Protein AF-A0A2V6N608-F1 (afdb_monomer_lite)

Radius of gyration: 22.99 Å; chains: 1; bounding box: 58×73×54 Å

Secondary structure (DSSP, 8-state):
---PPP---------------PPEEEE-BSS-EEEETTEE----HHHHHHHHHHHT-SS-EEHHHHHHHH-TTS-HHHHHHHHHHHHHHHHHHSTTSEEEETTEEEE-TTEEEHHHHHHHHHHHHHH--S--TTHHHHHHHHHHT-S-BSTT---HHHHHHHHHHHHHHHHHHHHHHHHHHHTT-HHHHHHHHHHHHT-

Foldseek 3Di:
DDDDDDDDPDPPDDDDDPPQCPFWEFEQFQATFTDGSNHTFDADPLLSLLLLVLVPDPDWDFLQVSLCQSCVVDDSVVSSVSSVVSVVRNCVRPNQQWDDDPRTIHGHPSYHYLLVVLLVLLVVLLVDLAQDPCLLVSLVSLLVSDGFGNVVDDRPVSVVVRVVSLVSSLSSLQSSLVSCVVVVNNVSSVSSNVSSVVD

Structure (mmCIF, N/CA/C/O backbone):
data_AF-A0A2V6N608-F1
#
_entry.id   AF-A0A2V6N608-F1
#
loop_
_atom_site.group_PDB
_atom_site.id
_atom_site.type_symbol
_atom_site.label_atom_id
_atom_site.label_alt_id
_atom_site.label_comp_id
_atom_site.label_asym_id
_atom_site.label_entity_id
_atom_site.label_seq_id
_atom_site.pdbx_PDB_ins_code
_atom_site.Cartn_x
_atom_site.Cartn_y
_atom_site.Cartn_z
_atom_site.occupancy
_atom_site.B_iso_or_equiv
_atom_site.auth_seq_id
_atom_site.auth_comp_id
_atom_site.auth_asym_id
_atom_site.auth_atom_id
_atom_site.pdbx_PDB_model_num
ATOM 1 N N . MET A 1 1 ? -35.773 59.805 -24.455 1.00 42.12 1 MET A N 1
ATOM 2 C CA . MET A 1 1 ? -35.179 59.087 -25.605 1.00 42.12 1 MET A CA 1
ATOM 3 C C . MET A 1 1 ? -34.016 58.262 -25.083 1.00 42.12 1 MET A C 1
ATOM 5 O O . MET A 1 1 ? -33.228 58.783 -24.309 1.00 42.12 1 MET A O 1
ATOM 9 N N . ALA A 1 2 ? -34.032 56.963 -25.376 1.00 37.62 2 ALA A N 1
ATOM 10 C CA . ALA A 1 2 ? -33.352 55.910 -24.627 1.00 37.62 2 ALA A CA 1
ATOM 11 C C . ALA A 1 2 ? -31.871 55.735 -25.003 1.00 37.62 2 ALA A C 1
ATOM 13 O O . ALA A 1 2 ? -31.517 55.742 -26.179 1.00 37.62 2 ALA A O 1
ATOM 14 N N . ILE A 1 3 ? -31.038 55.518 -23.984 1.00 37.44 3 ILE A N 1
ATOM 15 C CA . ILE A 1 3 ? -29.632 55.121 -24.089 1.00 37.44 3 ILE A CA 1
ATOM 16 C C . ILE A 1 3 ? -29.620 53.593 -24.249 1.00 37.44 3 ILE A C 1
ATOM 18 O O . ILE A 1 3 ? -30.000 52.863 -23.334 1.00 37.44 3 ILE A O 1
ATOM 22 N N . GLY A 1 4 ? -29.286 53.120 -25.451 1.00 36.12 4 GLY A N 1
ATOM 23 C CA . GLY A 1 4 ? -29.275 51.703 -25.814 1.00 36.12 4 GLY A CA 1
ATOM 24 C C . GLY A 1 4 ? -28.041 50.976 -25.281 1.00 36.12 4 GLY A C 1
ATOM 25 O O . GLY A 1 4 ? -26.914 51.371 -25.565 1.00 36.12 4 GLY A O 1
ATOM 26 N N . LEU A 1 5 ? -28.287 49.906 -24.521 1.00 38.50 5 LEU A N 1
ATOM 27 C CA . LEU A 1 5 ? -27.307 48.986 -23.949 1.00 38.50 5 LEU A CA 1
ATOM 28 C C . LEU A 1 5 ? -26.349 48.396 -25.000 1.00 38.50 5 LEU A C 1
ATOM 30 O O . LEU A 1 5 ? -26.780 47.819 -26.001 1.00 38.50 5 LEU A O 1
ATOM 34 N N . GLN A 1 6 ? -25.051 48.424 -24.688 1.00 40.53 6 GLN A N 1
ATOM 35 C CA . GLN A 1 6 ? -24.039 47.552 -25.283 1.00 40.53 6 GLN A CA 1
ATOM 36 C C . GLN A 1 6 ? -24.382 46.079 -25.011 1.00 40.53 6 GLN A C 1
ATOM 38 O O . GLN A 1 6 ? -24.430 45.631 -23.867 1.00 40.53 6 GLN A O 1
ATOM 43 N N . ARG A 1 7 ? -24.607 45.315 -26.084 1.00 38.62 7 ARG A N 1
ATOM 44 C CA . ARG A 1 7 ? -24.691 43.852 -26.045 1.00 38.62 7 ARG A CA 1
ATOM 45 C C . ARG A 1 7 ? -23.272 43.282 -26.025 1.00 38.62 7 ARG A C 1
ATOM 47 O O . ARG A 1 7 ? -22.541 43.413 -27.002 1.00 38.62 7 ARG A O 1
ATOM 54 N N . HIS A 1 8 ? -22.896 42.666 -24.908 1.00 41.78 8 HIS A N 1
ATOM 55 C CA . HIS A 1 8 ? -21.712 41.814 -24.808 1.00 41.78 8 HIS A CA 1
ATOM 56 C C . HIS A 1 8 ? -21.846 40.600 -25.747 1.00 41.78 8 HIS A C 1
ATOM 58 O O . HIS A 1 8 ? -22.937 40.030 -25.829 1.00 41.78 8 HIS A O 1
ATOM 64 N N . PRO A 1 9 ? -20.773 40.168 -26.435 1.00 37.88 9 PRO A N 1
ATOM 65 C CA . PRO A 1 9 ? -20.783 38.912 -27.169 1.00 37.88 9 PRO A CA 1
ATOM 66 C C . PRO A 1 9 ? -20.804 37.729 -26.194 1.00 37.88 9 PRO A C 1
ATOM 68 O O . PRO A 1 9 ? -19.896 37.525 -25.385 1.00 37.88 9 PRO A O 1
ATOM 71 N N . ASP A 1 10 ? -21.888 36.976 -26.321 1.00 39.19 10 ASP A N 1
ATOM 72 C CA . ASP A 1 10 ? -22.260 35.747 -25.637 1.00 39.19 10 ASP A CA 1
ATOM 73 C C . ASP A 1 10 ? -21.122 34.708 -25.685 1.00 39.19 10 ASP A C 1
ATOM 75 O O . ASP A 1 10 ? -20.904 34.024 -26.688 1.00 39.19 10 ASP A O 1
ATOM 79 N N . HIS A 1 11 ? -20.351 34.607 -24.597 1.00 43.22 11 HIS A N 1
ATOM 80 C CA . HIS A 1 11 ? -19.445 33.483 -24.372 1.00 43.22 11 HIS A CA 1
ATOM 81 C C . HIS A 1 11 ? -20.287 32.280 -23.960 1.00 43.22 11 HIS A C 1
ATOM 83 O O . HIS A 1 11 ? -20.472 31.983 -22.779 1.00 43.22 11 HIS A O 1
ATOM 89 N N . ARG A 1 12 ? -20.806 31.595 -24.978 1.00 39.38 12 ARG A N 1
ATOM 90 C CA . ARG A 1 12 ? -21.450 30.291 -24.872 1.00 39.38 12 ARG A CA 1
ATOM 91 C C . ARG A 1 12 ? -20.472 29.323 -24.199 1.00 39.38 12 ARG A C 1
ATOM 93 O O . ARG A 1 12 ? -19.562 28.802 -24.840 1.00 39.38 12 ARG A O 1
ATOM 100 N N . LYS A 1 13 ? -20.634 29.114 -22.889 1.00 43.62 13 LYS A N 1
ATOM 101 C CA . LYS A 1 13 ? -19.940 28.054 -22.149 1.00 43.62 13 LYS A CA 1
ATOM 102 C C . LYS A 1 13 ? -20.265 26.715 -22.822 1.00 43.62 13 LYS A C 1
ATOM 104 O O . LYS A 1 13 ? -21.450 26.454 -23.053 1.00 43.62 13 LYS A O 1
ATOM 109 N N . PRO A 1 14 ? -19.280 25.856 -23.127 1.00 41.34 14 PRO A N 1
ATOM 110 C CA . PRO A 1 14 ? -19.589 24.481 -23.462 1.00 41.34 14 PRO A CA 1
ATOM 111 C C . PRO A 1 14 ? -20.083 23.802 -22.182 1.00 41.34 14 PRO A C 1
ATOM 113 O O . PRO A 1 14 ? -19.320 23.535 -21.260 1.00 41.34 14 PRO A O 1
ATOM 116 N N . ASN A 1 15 ? -21.394 23.595 -22.119 1.00 45.03 15 ASN A N 1
ATOM 117 C CA . ASN A 1 15 ? -22.017 22.628 -21.232 1.00 45.03 15 ASN A CA 1
ATOM 118 C C . ASN A 1 15 ? -21.951 21.271 -21.946 1.00 45.03 15 ASN A C 1
ATOM 120 O O . ASN A 1 15 ? -22.424 21.177 -23.080 1.00 45.03 15 ASN A O 1
ATOM 124 N N . GLY A 1 16 ? -21.407 20.248 -21.288 1.00 41.19 16 GLY A N 1
ATOM 125 C CA . GLY A 1 16 ? -21.517 18.859 -21.739 1.00 41.19 16 GLY A CA 1
ATOM 126 C C . GLY A 1 16 ? -20.215 18.071 -21.656 1.00 41.19 16 GLY A C 1
ATOM 127 O O . GLY A 1 16 ? -19.569 17.873 -22.678 1.00 41.19 16 GLY A O 1
ATOM 128 N N . ASP A 1 17 ? -19.826 17.665 -20.447 1.00 45.31 17 ASP A N 1
ATOM 129 C CA . ASP A 1 17 ? -19.815 16.252 -20.020 1.00 45.31 17 ASP A CA 1
ATOM 130 C C . ASP A 1 17 ? -19.046 16.141 -18.688 1.00 45.31 17 ASP A C 1
ATOM 132 O O . ASP A 1 17 ? -17.878 15.774 -18.652 1.00 45.31 17 ASP A O 1
ATOM 136 N N . ASP A 1 18 ? -19.691 16.527 -17.581 1.00 45.66 18 ASP A N 1
ATOM 137 C CA . ASP A 1 18 ? -19.181 16.290 -16.215 1.00 45.66 18 ASP A CA 1
ATOM 138 C C . ASP A 1 18 ? -19.711 14.935 -15.698 1.00 45.66 18 ASP A C 1
ATOM 140 O O . ASP A 1 18 ? -20.203 14.786 -14.578 1.00 45.66 18 ASP A O 1
ATOM 144 N N . GLY A 1 19 ? -19.692 13.942 -16.590 1.00 42.44 19 GLY A N 1
ATOM 145 C CA . GLY A 1 19 ? -20.048 12.558 -16.332 1.00 42.44 19 GLY A CA 1
ATOM 146 C C . GLY A 1 19 ? -18.798 11.728 -16.052 1.00 42.44 19 GLY A C 1
ATOM 147 O O . GLY A 1 19 ? -18.038 11.403 -16.957 1.00 42.44 19 GLY A O 1
ATOM 148 N N . ASP A 1 20 ? -18.622 11.332 -14.791 1.00 47.97 20 ASP A N 1
ATOM 149 C CA . ASP A 1 20 ? -17.817 10.166 -14.400 1.00 47.97 20 ASP A CA 1
ATOM 150 C C . ASP A 1 20 ? -16.289 10.296 -14.598 1.00 47.97 20 ASP A C 1
ATOM 152 O O . ASP A 1 20 ? -15.616 9.425 -15.157 1.00 47.97 20 ASP A O 1
ATOM 156 N N . ALA A 1 21 ? -15.684 11.355 -14.050 1.00 55.31 21 ALA A N 1
ATOM 157 C CA . ALA A 1 21 ? -14.237 11.403 -13.823 1.00 55.31 21 ALA A CA 1
ATOM 158 C C . ALA A 1 21 ? -13.835 10.493 -12.646 1.00 55.31 21 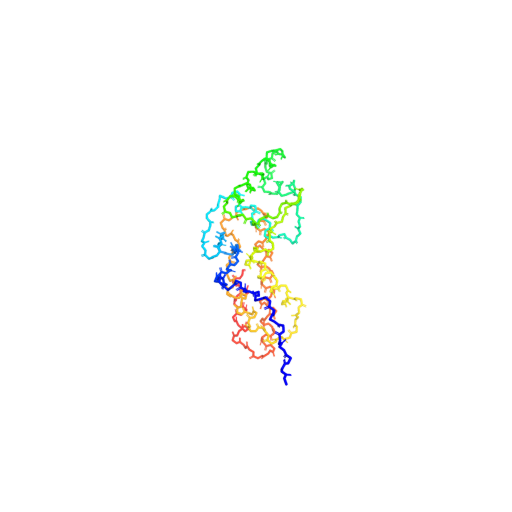ALA A C 1
ATOM 160 O O . ALA A 1 21 ? -13.227 10.937 -11.675 1.00 55.31 21 ALA A O 1
ATOM 161 N N . ARG A 1 22 ? -14.192 9.207 -12.710 1.00 64.31 22 ARG A N 1
ATOM 162 C CA . ARG A 1 22 ? -13.667 8.213 -11.775 1.00 64.31 22 ARG A CA 1
ATOM 163 C C . ARG A 1 22 ? -12.143 8.145 -11.953 1.00 64.31 22 ARG A C 1
ATOM 165 O O . ARG A 1 22 ? -11.689 7.894 -13.077 1.00 64.31 22 ARG A O 1
ATOM 172 N N . PRO A 1 23 ? -11.364 8.393 -10.891 1.00 81.62 23 PRO A N 1
ATOM 173 C CA . PRO A 1 23 ? -9.908 8.411 -10.955 1.00 81.62 23 PRO A CA 1
ATOM 174 C C . PRO A 1 23 ? -9.349 7.022 -11.283 1.00 81.62 23 PRO A C 1
ATOM 176 O O . PRO A 1 23 ? -10.052 6.008 -11.235 1.00 81.62 23 PRO A O 1
ATOM 179 N N . ILE A 1 24 ? -8.073 6.975 -11.666 1.00 93.19 24 ILE A N 1
ATOM 180 C CA . ILE A 1 24 ? -7.360 5.703 -11.793 1.00 93.19 24 ILE A CA 1
ATOM 181 C C . ILE A 1 24 ? -7.110 5.200 -10.375 1.00 93.19 24 ILE A C 1
ATOM 183 O O . ILE A 1 24 ? -6.499 5.911 -9.581 1.00 93.19 24 ILE A O 1
ATOM 187 N N . ARG A 1 25 ? -7.559 3.984 -10.065 1.00 95.19 25 ARG A N 1
ATOM 188 C CA . ARG A 1 25 ? -7.401 3.388 -8.739 1.00 95.19 25 ARG A CA 1
ATOM 189 C C . ARG A 1 25 ? -6.535 2.144 -8.813 1.00 95.19 25 ARG A C 1
ATOM 191 O O . ARG A 1 25 ? -6.775 1.253 -9.627 1.00 95.19 25 ARG A O 1
ATOM 198 N N . LEU A 1 26 ? -5.541 2.103 -7.941 1.00 96.62 26 LEU A N 1
ATOM 199 C CA . LEU A 1 26 ? -4.651 0.980 -7.714 1.00 96.62 26 LEU A CA 1
ATOM 200 C C . LEU A 1 26 ? -4.971 0.383 -6.342 1.00 96.62 26 LEU A C 1
ATOM 202 O O . LEU A 1 26 ? -4.682 1.002 -5.318 1.00 96.62 26 LEU A O 1
ATOM 206 N N . ALA A 1 27 ? -5.566 -0.805 -6.328 1.00 96.19 27 ALA A N 1
ATOM 207 C CA . ALA A 1 27 ? -5.757 -1.573 -5.109 1.00 96.19 27 ALA A CA 1
ATOM 208 C C . ALA A 1 27 ? -4.617 -2.584 -4.943 1.00 96.19 27 ALA A C 1
ATOM 210 O O . ALA A 1 27 ? -4.236 -3.273 -5.893 1.00 96.19 27 ALA A O 1
ATOM 211 N N . LEU A 1 28 ? -4.037 -2.607 -3.745 1.00 97.06 28 LEU A N 1
ATOM 212 C CA . LEU A 1 28 ? -2.948 -3.502 -3.349 1.00 97.06 28 LEU A CA 1
ATOM 213 C C . LEU A 1 28 ? -3.332 -4.375 -2.144 1.00 97.06 28 LEU A C 1
ATOM 215 O O . LEU A 1 28 ? -2.629 -5.343 -1.835 1.00 97.06 28 LEU A O 1
ATOM 219 N N . LEU A 1 29 ? -4.423 -4.041 -1.449 1.00 95.25 29 LEU A N 1
ATOM 220 C CA . LEU A 1 29 ? -5.012 -4.881 -0.410 1.00 95.25 29 LEU A CA 1
ATOM 221 C C . LEU A 1 29 ? -5.808 -6.013 -1.064 1.00 95.25 29 LEU A C 1
ATOM 223 O O . LEU A 1 29 ? -6.575 -5.783 -1.993 1.00 95.25 29 LEU A O 1
ATOM 227 N N . ASN A 1 30 ? -5.644 -7.237 -0.564 1.00 93.69 30 ASN A N 1
ATOM 228 C CA . ASN A 1 30 ? -6.259 -8.465 -1.085 1.00 93.69 30 ASN A CA 1
ATOM 229 C C . ASN A 1 30 ? -5.814 -8.888 -2.496 1.00 93.69 30 ASN A C 1
ATOM 231 O O . ASN A 1 30 ? -6.291 -9.898 -3.004 1.00 93.69 30 ASN A O 1
ATOM 235 N N . GLY A 1 31 ? -4.884 -8.169 -3.123 1.00 94.12 31 GLY A N 1
ATOM 236 C CA . GLY A 1 31 ? -4.384 -8.490 -4.456 1.00 94.12 31 GLY A CA 1
ATOM 237 C C . GLY A 1 31 ? -3.983 -7.242 -5.224 1.00 94.12 31 GLY A C 1
ATOM 238 O O . GLY A 1 31 ? -4.172 -6.126 -4.753 1.00 94.12 31 GLY A O 1
ATOM 239 N N . PHE A 1 32 ? -3.396 -7.437 -6.405 1.00 96.62 32 PHE A N 1
ATOM 240 C CA . PHE A 1 32 ? -3.156 -6.340 -7.335 1.00 96.62 32 PHE A CA 1
ATOM 241 C C . PHE A 1 32 ? -4.394 -6.153 -8.210 1.00 96.62 32 PHE A C 1
ATOM 243 O O . PHE A 1 32 ? -4.743 -7.046 -8.982 1.00 96.62 32 PHE A O 1
ATOM 250 N N . GLU A 1 33 ? -4.999 -4.974 -8.159 1.00 96.25 33 GLU A N 1
ATOM 251 C CA . GLU A 1 33 ? -6.071 -4.593 -9.069 1.00 96.25 33 GLU A CA 1
ATOM 252 C C . GLU A 1 33 ? -5.867 -3.154 -9.546 1.00 96.25 33 GLU A C 1
ATOM 254 O O . GLU A 1 33 ? -5.617 -2.237 -8.764 1.00 96.25 33 GLU A O 1
ATOM 259 N N . LEU A 1 34 ? -5.974 -2.952 -10.857 1.00 96.25 34 LEU A N 1
ATOM 260 C CA . LEU A 1 34 ? -5.922 -1.635 -11.472 1.00 96.25 34 LEU A CA 1
ATOM 261 C C . LEU A 1 34 ? -7.253 -1.367 -12.159 1.00 96.25 34 LEU A C 1
ATOM 263 O O . LEU A 1 34 ? -7.663 -2.131 -13.032 1.00 96.25 34 LEU A O 1
ATOM 267 N N . THR A 1 35 ? -7.892 -0.256 -11.810 1.00 95.25 35 THR A N 1
ATOM 268 C CA . THR A 1 35 ? -9.097 0.214 -12.491 1.00 95.25 35 THR A CA 1
ATOM 269 C C . THR A 1 35 ? -8.893 1.615 -13.050 1.00 95.25 35 THR A C 1
ATOM 271 O O . THR A 1 35 ? -8.258 2.476 -12.441 1.00 95.25 35 THR A O 1
ATOM 274 N N . ASN A 1 36 ? -9.426 1.856 -14.244 1.00 92.56 36 ASN A N 1
ATOM 275 C CA . ASN A 1 36 ? -9.464 3.168 -14.876 1.00 92.56 36 ASN A CA 1
ATOM 276 C C . ASN A 1 36 ? -10.917 3.488 -15.202 1.00 92.56 36 ASN A C 1
ATOM 278 O O . ASN A 1 36 ? -11.558 2.760 -15.959 1.00 92.56 36 ASN A O 1
ATOM 282 N N . ARG A 1 37 ? -11.452 4.550 -14.595 1.00 89.00 37 ARG A N 1
ATOM 283 C CA . ARG A 1 37 ? -12.879 4.888 -14.673 1.00 89.00 37 ARG A CA 1
ATOM 284 C C . ARG A 1 37 ? -13.800 3.722 -14.280 1.00 89.00 37 ARG A C 1
ATOM 286 O O . ARG A 1 37 ? -14.839 3.495 -14.887 1.00 89.00 37 ARG A O 1
ATOM 293 N N . GLY A 1 38 ? -13.390 2.948 -13.272 1.00 88.94 38 GLY A N 1
ATOM 294 C CA . GLY A 1 38 ? -14.123 1.773 -12.786 1.00 88.94 38 GLY A CA 1
ATOM 295 C C . GLY A 1 38 ? -14.030 0.518 -13.663 1.00 88.94 38 GLY A C 1
ATOM 296 O O . GLY A 1 38 ? -14.635 -0.488 -13.310 1.00 88.94 38 GLY A O 1
ATOM 297 N N . LEU A 1 39 ? -13.285 0.545 -14.772 1.00 92.25 39 LEU A N 1
ATOM 298 C CA . LEU A 1 39 ? -13.030 -0.634 -15.602 1.00 92.25 39 LEU A CA 1
ATOM 299 C C . LEU A 1 39 ? -11.685 -1.258 -15.235 1.00 92.25 39 LEU A C 1
ATOM 301 O O . LEU A 1 39 ? -10.688 -0.538 -15.158 1.00 92.25 39 LEU A O 1
ATOM 305 N N . HIS A 1 40 ? -11.646 -2.578 -15.047 1.00 94.31 40 HIS A N 1
ATOM 306 C CA . HIS A 1 40 ? -10.394 -3.304 -14.828 1.00 94.31 40 HIS A CA 1
ATOM 307 C C . HIS A 1 40 ? -9.447 -3.137 -16.018 1.00 94.31 40 HIS A C 1
ATOM 309 O O . HIS A 1 40 ? -9.860 -3.204 -17.178 1.00 94.31 40 HIS A O 1
ATOM 315 N N . VAL A 1 41 ? -8.168 -2.930 -15.715 1.00 94.50 41 VAL A N 1
ATOM 316 C CA . VAL A 1 41 ? -7.098 -2.826 -16.703 1.00 94.50 41 VAL A CA 1
ATOM 317 C C . VAL A 1 41 ? -6.121 -3.973 -16.499 1.00 94.50 41 VAL A C 1
ATOM 319 O O . VAL A 1 41 ? -5.370 -4.003 -15.521 1.00 94.50 41 VAL A O 1
ATOM 322 N N . ASP A 1 42 ? -6.079 -4.876 -17.472 1.00 93.56 42 ASP A N 1
ATOM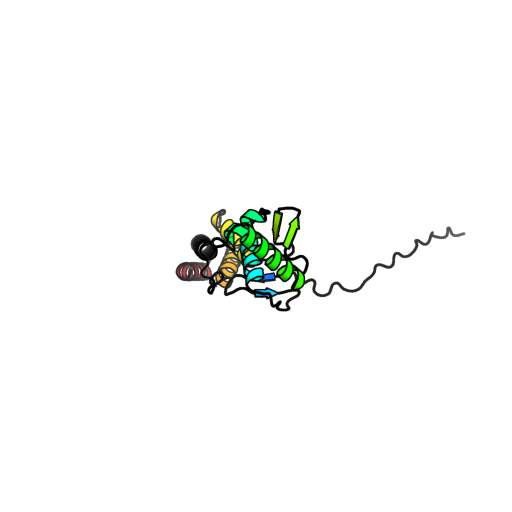 323 C CA . ASP A 1 42 ? -5.097 -5.951 -17.497 1.00 93.56 42 ASP A CA 1
ATOM 324 C C . ASP A 1 42 ? -3.722 -5.405 -17.862 1.00 93.56 42 ASP A C 1
ATOM 326 O O . ASP A 1 42 ? -3.512 -4.854 -18.947 1.00 93.56 42 ASP A O 1
ATOM 330 N N . ILE A 1 43 ? -2.758 -5.590 -16.959 1.00 93.88 43 ILE A N 1
ATOM 331 C CA . ILE A 1 43 ? -1.369 -5.216 -17.206 1.00 93.88 43 ILE A CA 1
ATOM 332 C C . ILE A 1 43 ? -0.414 -6.374 -16.895 1.00 93.88 43 ILE A C 1
ATOM 334 O O . ILE A 1 43 ? -0.643 -7.136 -15.953 1.00 93.88 43 ILE A O 1
ATOM 338 N N . PRO A 1 44 ? 0.701 -6.503 -17.635 1.00 93.19 44 PRO A N 1
ATOM 339 C CA . PRO A 1 44 ? 1.687 -7.552 -17.390 1.00 93.19 44 PRO A CA 1
ATOM 340 C C . PRO A 1 44 ? 2.317 -7.448 -15.998 1.00 93.19 44 PRO A C 1
ATOM 342 O O . PRO A 1 44 ? 2.597 -6.344 -15.529 1.00 93.19 44 PRO A O 1
ATOM 345 N N . LEU A 1 45 ? 2.663 -8.588 -15.390 1.00 93.00 45 LEU A N 1
ATOM 346 C CA . LEU A 1 45 ? 3.233 -8.665 -14.035 1.00 93.00 45 LEU A CA 1
ATOM 347 C C . LEU A 1 45 ? 4.436 -7.729 -13.814 1.00 93.00 45 LEU A C 1
ATOM 349 O O . LEU A 1 45 ? 4.583 -7.131 -12.754 1.00 93.00 45 LEU A O 1
ATOM 353 N N . SER A 1 46 ? 5.289 -7.535 -14.826 1.00 92.50 46 SER A N 1
ATOM 354 C CA . SER A 1 46 ? 6.435 -6.622 -14.711 1.00 92.50 46 SER A CA 1
ATOM 355 C C . SER A 1 46 ? 6.018 -5.152 -14.538 1.00 92.50 46 SER A C 1
ATOM 357 O O . SER A 1 46 ? 6.707 -4.390 -13.864 1.00 92.50 46 SER A O 1
ATOM 359 N N . ALA A 1 47 ? 4.894 -4.748 -15.137 1.00 94.88 47 ALA A N 1
ATOM 360 C CA . ALA A 1 47 ? 4.299 -3.429 -14.954 1.00 94.88 47 ALA A CA 1
ATOM 361 C C . ALA A 1 47 ? 3.546 -3.337 -13.618 1.00 94.88 47 ALA A C 1
ATOM 363 O O . ALA A 1 47 ? 3.667 -2.315 -12.947 1.00 94.88 47 ALA A O 1
ATOM 364 N N . GLN A 1 48 ? 2.859 -4.409 -13.196 1.00 96.12 48 GLN A N 1
ATOM 365 C CA . GLN A 1 48 ? 2.249 -4.489 -11.860 1.00 96.12 48 GLN A CA 1
ATOM 366 C C . GLN A 1 48 ? 3.297 -4.242 -10.775 1.00 96.12 48 GLN A C 1
ATOM 368 O O . GLN A 1 48 ? 3.117 -3.368 -9.931 1.00 96.12 48 GLN A O 1
ATOM 373 N N . ARG A 1 49 ? 4.436 -4.948 -10.847 1.00 95.75 49 ARG A N 1
ATOM 374 C CA . ARG A 1 49 ? 5.556 -4.812 -9.900 1.00 95.75 49 ARG A CA 1
ATOM 375 C C . ARG A 1 49 ? 6.074 -3.392 -9.803 1.00 95.75 49 ARG A C 1
ATOM 377 O O . ARG A 1 49 ? 6.266 -2.873 -8.709 1.00 95.75 49 ARG A O 1
ATOM 384 N N . LEU A 1 50 ? 6.253 -2.749 -10.953 1.00 96.31 50 LEU A N 1
ATOM 385 C CA . LEU A 1 50 ? 6.686 -1.362 -11.011 1.00 96.31 50 LEU A CA 1
ATOM 386 C C . LEU A 1 50 ? 5.679 -0.413 -10.345 1.00 96.31 50 LEU A C 1
ATOM 388 O O . LEU A 1 50 ? 6.086 0.432 -9.553 1.00 96.31 50 LEU A O 1
ATOM 392 N N . LEU A 1 51 ? 4.386 -0.547 -10.648 1.00 96.69 51 LEU A N 1
ATOM 393 C CA . LEU A 1 51 ? 3.348 0.305 -10.063 1.00 96.69 51 LEU A CA 1
ATOM 394 C C . LEU A 1 51 ? 3.225 0.091 -8.555 1.00 96.69 51 LEU A C 1
ATOM 396 O O . LEU A 1 51 ? 3.245 1.067 -7.811 1.00 96.69 51 LEU A O 1
ATOM 400 N N . ALA A 1 52 ? 3.174 -1.165 -8.108 1.00 96.81 52 ALA A N 1
ATOM 401 C CA . ALA A 1 52 ? 3.116 -1.512 -6.693 1.00 96.81 52 ALA A CA 1
ATOM 402 C C . ALA A 1 52 ? 4.334 -0.963 -5.936 1.00 96.81 52 ALA A C 1
ATOM 404 O O . ALA A 1 52 ? 4.180 -0.310 -4.908 1.00 96.81 52 ALA A O 1
ATOM 405 N N . PHE A 1 53 ? 5.543 -1.129 -6.479 1.00 96.81 53 PHE A N 1
ATOM 406 C CA . PHE A 1 53 ? 6.754 -0.597 -5.858 1.00 96.81 53 PHE A CA 1
ATOM 407 C C . PHE A 1 53 ? 6.728 0.931 -5.738 1.00 96.81 53 PHE A C 1
ATOM 409 O O . PHE A 1 53 ? 7.073 1.458 -4.681 1.00 96.81 53 PHE A O 1
ATOM 416 N N . LEU A 1 54 ? 6.299 1.646 -6.788 1.00 96.69 54 LEU A N 1
ATOM 417 C CA . LEU A 1 54 ? 6.167 3.109 -6.776 1.00 96.69 54 LEU A CA 1
ATOM 418 C C . LEU A 1 54 ? 5.031 3.597 -5.863 1.00 96.69 54 LEU A C 1
ATOM 420 O O . LEU A 1 54 ? 5.117 4.703 -5.328 1.00 96.69 54 LEU A O 1
ATOM 424 N N . ALA A 1 55 ? 3.992 2.790 -5.647 1.00 96.12 55 ALA A N 1
ATOM 425 C CA . ALA A 1 55 ? 2.879 3.128 -4.766 1.00 96.12 55 ALA A CA 1
ATOM 426 C C . ALA A 1 55 ? 3.326 3.330 -3.308 1.00 96.12 55 ALA A C 1
ATOM 428 O O . ALA A 1 55 ? 2.790 4.194 -2.617 1.00 96.12 55 ALA A O 1
ATOM 429 N N . PHE A 1 56 ? 4.375 2.638 -2.862 1.00 94.12 56 PHE A N 1
ATOM 430 C CA . PHE A 1 56 ? 4.942 2.803 -1.516 1.00 94.12 56 PHE A CA 1
ATOM 431 C C . PHE A 1 56 ? 5.930 3.963 -1.366 1.00 94.12 56 PHE A C 1
ATOM 433 O O . PHE A 1 56 ? 6.551 4.093 -0.310 1.00 94.12 56 PHE A O 1
ATOM 440 N N . GLN A 1 57 ? 6.124 4.767 -2.411 1.00 93.44 57 GLN A N 1
ATOM 441 C CA . GLN A 1 57 ? 7.123 5.830 -2.435 1.00 93.44 57 GLN A CA 1
ATOM 442 C C . GLN A 1 57 ? 6.431 7.185 -2.378 1.00 93.44 57 GLN A C 1
ATOM 444 O O . GLN A 1 57 ? 5.590 7.501 -3.218 1.00 93.44 57 GLN A O 1
ATOM 449 N N . GLU A 1 58 ? 6.820 7.996 -1.399 1.00 86.50 58 GLU A N 1
ATOM 450 C CA . GLU A 1 58 ? 6.309 9.361 -1.218 1.00 86.50 58 GLU A CA 1
ATOM 451 C C . GLU A 1 58 ? 7.058 10.385 -2.080 1.00 86.50 58 GLU A C 1
ATOM 453 O O . GLU A 1 58 ? 6.590 11.500 -2.294 1.00 86.50 58 GLU A O 1
ATOM 458 N N . ARG A 1 59 ? 8.233 10.008 -2.597 1.00 92.56 59 ARG A N 1
ATOM 459 C CA . ARG A 1 59 ? 9.115 10.882 -3.374 1.00 92.56 59 ARG A CA 1
ATOM 460 C C . ARG A 1 59 ? 9.482 10.271 -4.727 1.00 92.5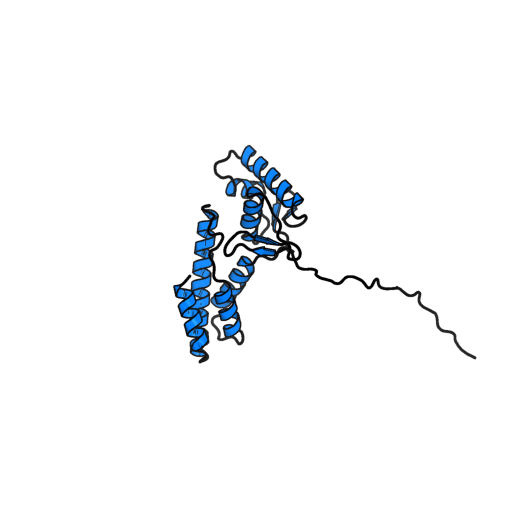6 59 ARG A C 1
ATOM 462 O O . ARG A 1 59 ? 9.495 9.046 -4.858 1.00 92.56 59 ARG A O 1
ATOM 469 N N . PRO A 1 60 ? 9.871 11.098 -5.714 1.00 95.88 60 PRO A N 1
ATOM 470 C CA . PRO A 1 60 ? 10.458 10.600 -6.950 1.00 95.88 60 PRO A CA 1
ATOM 471 C C . PRO A 1 60 ? 11.731 9.786 -6.688 1.00 95.88 60 PRO A C 1
ATOM 473 O O . PRO A 1 60 ? 12.579 10.174 -5.882 1.00 95.88 60 PRO A O 1
ATOM 476 N N . LEU A 1 61 ? 11.885 8.675 -7.408 1.00 97.00 61 LEU A N 1
ATOM 477 C CA . LEU A 1 61 ? 13.025 7.767 -7.300 1.00 97.00 61 LEU A CA 1
ATOM 478 C C . LEU A 1 61 ? 13.849 7.730 -8.579 1.00 97.00 61 LEU A C 1
ATOM 480 O O . LEU A 1 61 ? 13.304 7.788 -9.677 1.00 97.00 61 LEU A O 1
ATOM 484 N N . LEU A 1 62 ? 15.163 7.548 -8.446 1.00 97.19 62 LEU A N 1
ATOM 485 C CA . LEU A 1 62 ? 16.041 7.323 -9.592 1.00 97.19 62 LEU A CA 1
ATOM 486 C C . LEU A 1 62 ? 15.679 6.018 -10.311 1.00 97.19 62 LEU A C 1
ATOM 488 O O . LEU A 1 62 ? 15.519 4.977 -9.674 1.00 97.19 62 LEU A O 1
ATOM 492 N N . ARG A 1 63 ? 15.651 6.045 -11.647 1.00 96.81 63 ARG A N 1
ATOM 493 C CA . ARG A 1 63 ? 15.441 4.861 -12.499 1.00 96.81 63 ARG A CA 1
ATOM 494 C C . ARG A 1 63 ? 16.377 3.717 -12.124 1.00 96.81 63 ARG A C 1
ATOM 496 O O . ARG A 1 63 ? 15.929 2.586 -11.994 1.00 96.81 63 ARG A O 1
A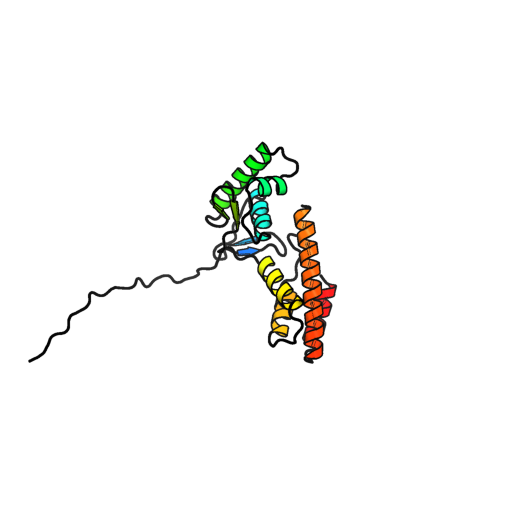TOM 503 N N . LEU A 1 64 ? 17.654 4.023 -11.905 1.00 96.00 64 LEU A N 1
ATOM 504 C CA . LEU A 1 64 ? 18.653 3.027 -11.525 1.00 96.00 64 LEU A CA 1
ATOM 505 C C . LEU A 1 64 ? 18.311 2.347 -10.189 1.00 96.00 64 LEU A C 1
ATOM 507 O O . LEU A 1 64 ? 18.397 1.129 -10.076 1.00 96.00 64 LEU A O 1
ATOM 511 N N . HIS A 1 65 ? 17.844 3.119 -9.205 1.00 95.94 65 HIS A N 1
ATOM 512 C CA . HIS A 1 65 ? 17.421 2.580 -7.913 1.00 95.94 65 HIS A CA 1
ATOM 513 C C . HIS A 1 65 ? 16.183 1.682 -8.049 1.00 95.94 65 HIS A C 1
ATOM 515 O O . HIS A 1 65 ? 16.155 0.588 -7.493 1.00 95.94 65 HIS A O 1
ATOM 521 N N . VAL A 1 66 ? 15.182 2.105 -8.829 1.00 96.75 66 VAL A N 1
ATOM 522 C CA . VAL A 1 66 ? 13.985 1.290 -9.099 1.00 96.75 66 VAL A CA 1
ATOM 523 C C . VAL A 1 66 ? 14.361 -0.012 -9.814 1.00 96.75 66 VAL A C 1
ATOM 525 O O . VAL A 1 66 ? 13.883 -1.078 -9.440 1.00 96.75 66 VAL A O 1
ATOM 528 N N . ALA A 1 67 ? 15.253 0.055 -10.807 1.00 96.69 67 ALA A N 1
ATOM 529 C CA . ALA A 1 67 ? 15.728 -1.121 -11.528 1.00 96.69 67 ALA A CA 1
ATOM 530 C C . ALA A 1 67 ? 16.435 -2.122 -10.599 1.00 96.69 67 ALA A C 1
ATOM 532 O O . ALA A 1 67 ? 16.125 -3.310 -10.645 1.00 96.69 67 ALA A O 1
ATOM 533 N N . GLY A 1 68 ? 17.340 -1.646 -9.739 1.00 95.00 68 GLY A N 1
ATOM 534 C CA . GLY A 1 68 ? 18.067 -2.502 -8.799 1.00 95.00 68 GLY A CA 1
ATOM 535 C C . GLY A 1 68 ? 17.166 -3.192 -7.770 1.00 95.00 68 GLY A C 1
ATOM 536 O O . GLY A 1 68 ? 17.411 -4.342 -7.434 1.00 95.00 68 GLY A O 1
ATOM 537 N N . ASN A 1 69 ? 16.095 -2.532 -7.314 1.00 94.44 69 ASN A N 1
ATOM 538 C CA . ASN A 1 69 ? 15.154 -3.135 -6.360 1.00 94.44 69 ASN A CA 1
ATOM 539 C C . ASN A 1 69 ? 14.217 -4.159 -7.008 1.00 94.44 69 ASN A C 1
ATOM 541 O O . ASN A 1 69 ? 13.897 -5.170 -6.395 1.00 94.44 69 ASN A O 1
ATOM 545 N N . LEU A 1 70 ? 13.751 -3.897 -8.233 1.00 94.50 70 LEU A N 1
ATOM 546 C CA . LEU A 1 70 ? 12.800 -4.781 -8.915 1.00 94.50 70 LEU A CA 1
ATOM 547 C C . LEU A 1 70 ? 13.463 -5.997 -9.574 1.00 94.50 70 LEU A C 1
ATOM 549 O O . LEU A 1 70 ? 12.792 -6.999 -9.823 1.00 94.50 70 LEU A O 1
ATOM 553 N N . TRP A 1 71 ? 14.757 -5.909 -9.890 1.00 94.88 71 TRP A N 1
ATOM 554 C CA . TRP A 1 71 ? 15.532 -6.991 -10.504 1.00 94.88 71 TRP A CA 1
ATOM 555 C C . TRP A 1 71 ? 16.901 -7.154 -9.821 1.00 94.88 71 TRP A C 1
ATOM 557 O O . TRP A 1 71 ? 17.923 -6.971 -10.489 1.00 94.88 71 TRP A O 1
ATOM 567 N N . PRO A 1 72 ? 16.942 -7.509 -8.523 1.00 92.50 72 PRO A N 1
ATOM 568 C CA . PRO A 1 72 ? 18.187 -7.573 -7.750 1.00 92.50 72 PRO A CA 1
ATOM 569 C C . PRO A 1 72 ? 19.170 -8.620 -8.291 1.00 92.50 72 PRO A C 1
ATOM 571 O O . PRO A 1 72 ? 20.377 -8.396 -8.288 1.00 92.50 72 PRO A O 1
ATOM 574 N N . ASP A 1 73 ? 18.659 -9.719 -8.851 1.00 93.25 73 ASP A N 1
ATOM 575 C CA . ASP A 1 73 ? 19.476 -10.819 -9.386 1.00 93.25 73 ASP A CA 1
ATOM 576 C C . ASP A 1 73 ? 19.968 -10.581 -10.826 1.00 93.25 73 ASP A C 1
ATOM 578 O O . ASP A 1 73 ? 20.555 -11.461 -11.460 1.00 93.25 73 ASP A O 1
ATOM 582 N N . SER A 1 74 ? 19.687 -9.410 -11.405 1.00 94.69 74 SER A N 1
ATOM 583 C CA . SER A 1 74 ? 20.089 -9.069 -12.770 1.00 94.69 74 SER A CA 1
ATOM 584 C C . SER A 1 74 ? 21.278 -8.109 -12.789 1.00 94.69 74 SER A C 1
ATOM 586 O O . SER A 1 74 ? 21.288 -7.138 -12.038 1.00 94.69 74 SER A O 1
ATOM 588 N N . PRO A 1 75 ? 22.230 -8.273 -13.732 1.00 96.12 75 PRO A N 1
ATOM 589 C CA . PRO A 1 75 ? 23.230 -7.244 -13.994 1.00 96.12 75 PRO A CA 1
ATOM 590 C C . PRO A 1 75 ? 22.569 -5.896 -14.303 1.00 96.12 75 PRO A C 1
ATOM 592 O O . PRO A 1 75 ? 21.535 -5.855 -14.976 1.00 96.12 75 PRO A O 1
ATOM 595 N N . GLU A 1 76 ? 23.197 -4.795 -13.893 1.00 95.69 76 GLU A N 1
ATOM 596 C CA . GLU A 1 76 ? 22.637 -3.436 -13.974 1.00 95.69 76 GLU A CA 1
ATOM 597 C C . GLU A 1 76 ? 22.069 -3.077 -15.360 1.00 95.69 76 GLU A C 1
ATOM 599 O O . GLU A 1 76 ? 20.947 -2.571 -15.483 1.00 95.69 76 GLU A O 1
ATOM 604 N N . ALA A 1 77 ? 22.806 -3.398 -16.429 1.00 95.81 77 ALA A N 1
ATOM 605 C CA . ALA A 1 77 ? 22.370 -3.149 -17.802 1.00 95.81 77 ALA A CA 1
ATOM 606 C C . ALA A 1 77 ? 21.064 -3.894 -18.144 1.00 95.81 77 ALA A C 1
ATOM 608 O O . ALA A 1 77 ? 20.180 -3.346 -18.809 1.00 95.81 77 ALA A O 1
ATOM 609 N N . ARG A 1 78 ? 20.908 -5.131 -17.650 1.00 95.94 78 ARG A N 1
ATOM 610 C CA . ARG A 1 78 ? 19.695 -5.941 -17.830 1.00 95.94 78 ARG A CA 1
ATOM 611 C C . ARG A 1 78 ? 18.552 -5.429 -16.955 1.00 95.94 78 ARG A C 1
ATOM 613 O O . ARG A 1 78 ? 17.439 -5.308 -17.458 1.00 95.94 78 ARG A O 1
ATOM 620 N N . ALA A 1 79 ? 18.816 -5.060 -15.702 1.00 96.00 79 ALA A N 1
ATOM 621 C CA . ALA A 1 79 ? 17.814 -4.459 -14.820 1.00 96.00 79 ALA A CA 1
ATOM 622 C C . ALA A 1 79 ? 17.241 -3.162 -15.424 1.00 96.00 79 ALA A C 1
ATOM 624 O O . ALA A 1 79 ? 16.026 -2.975 -15.496 1.00 96.00 79 ALA A O 1
ATOM 625 N N . THR A 1 80 ? 18.103 -2.303 -15.972 1.00 95.88 80 THR A N 1
ATOM 626 C CA . THR A 1 80 ? 17.696 -1.066 -16.658 1.00 95.88 80 THR A CA 1
ATOM 627 C C . THR A 1 80 ? 16.867 -1.348 -17.918 1.00 95.88 80 THR A C 1
ATOM 629 O O . THR A 1 80 ? 15.857 -0.681 -18.170 1.00 95.88 80 THR A O 1
ATOM 632 N N . ALA A 1 81 ? 17.238 -2.362 -18.709 1.00 96.12 81 ALA A N 1
ATOM 633 C CA . ALA A 1 81 ? 16.459 -2.782 -19.875 1.00 96.12 81 ALA A CA 1
ATOM 634 C C . ALA A 1 81 ? 15.072 -3.338 -19.488 1.00 96.12 81 ALA A C 1
ATOM 636 O O . ALA A 1 81 ? 14.072 -3.027 -20.151 1.00 96.12 81 ALA A O 1
ATOM 637 N N . ASN A 1 82 ? 14.990 -4.102 -18.394 1.00 96.19 82 ASN A N 1
ATOM 638 C CA . ASN A 1 82 ? 13.736 -4.616 -17.843 1.00 96.19 82 ASN A CA 1
ATOM 639 C C . ASN A 1 82 ? 12.837 -3.483 -17.329 1.00 96.19 82 ASN A C 1
ATOM 641 O O . ASN A 1 82 ? 11.632 -3.483 -17.610 1.00 96.19 82 ASN A O 1
ATOM 645 N N . LEU A 1 83 ? 13.417 -2.478 -16.663 1.00 96.94 83 LEU A N 1
ATOM 646 C CA . LEU A 1 83 ? 12.695 -1.285 -16.225 1.00 96.94 83 LEU A CA 1
ATOM 647 C C . LEU A 1 83 ? 12.083 -0.541 -17.409 1.00 96.94 83 LEU A C 1
ATOM 649 O O . LEU A 1 83 ? 10.890 -0.243 -17.401 1.00 96.94 83 LEU A O 1
ATOM 653 N N . ARG A 1 84 ? 12.872 -0.287 -18.459 1.00 95.62 84 ARG A N 1
ATOM 654 C CA . ARG A 1 84 ? 12.381 0.379 -19.674 1.00 95.62 84 ARG A CA 1
ATOM 655 C C . ARG A 1 84 ? 11.221 -0.388 -20.310 1.00 95.62 84 ARG A C 1
ATOM 657 O O . ARG A 1 84 ? 10.227 0.221 -20.695 1.00 95.62 84 ARG A O 1
ATOM 664 N N . SER A 1 85 ? 11.333 -1.713 -20.386 1.00 95.50 85 SER A N 1
ATOM 665 C CA . SER A 1 85 ? 10.273 -2.570 -20.930 1.00 95.50 85 SER A CA 1
ATOM 666 C C . SER A 1 85 ? 9.001 -2.511 -20.080 1.00 95.50 85 SER A C 1
ATOM 668 O O . SER A 1 85 ? 7.901 -2.430 -20.619 1.00 95.50 85 SER A O 1
ATOM 670 N N . SER A 1 86 ? 9.137 -2.500 -18.753 1.00 95.88 86 SER A N 1
ATOM 671 C CA . SER A 1 86 ? 8.004 -2.418 -17.822 1.00 95.88 86 SER A CA 1
ATOM 672 C C . SER A 1 86 ? 7.312 -1.056 -17.871 1.00 95.88 86 SER A C 1
ATOM 674 O O . SER A 1 86 ? 6.088 -1.009 -17.939 1.00 95.88 86 SER A O 1
ATOM 676 N N . LEU A 1 87 ? 8.080 0.036 -17.947 1.00 95.25 87 LEU A N 1
ATOM 677 C CA . LEU A 1 87 ? 7.556 1.390 -18.163 1.00 95.25 87 LEU A CA 1
ATOM 678 C C . LEU A 1 87 ? 6.764 1.492 -19.469 1.00 95.25 87 LEU A C 1
ATOM 680 O O . LEU A 1 87 ? 5.663 2.034 -19.483 1.00 95.25 87 LEU A O 1
ATOM 684 N N . TRP A 1 88 ? 7.303 0.947 -20.563 1.00 94.38 88 TRP A N 1
ATOM 685 C CA . TRP A 1 88 ? 6.631 0.972 -21.862 1.00 94.38 88 TRP A CA 1
ATOM 686 C C . TRP A 1 88 ? 5.309 0.187 -21.855 1.00 94.38 88 TRP A C 1
ATOM 688 O O . TRP A 1 88 ? 4.318 0.645 -22.421 1.00 94.38 88 TRP A O 1
ATOM 698 N N . ARG A 1 89 ? 5.257 -0.968 -21.179 1.00 93.12 89 ARG A N 1
ATOM 699 C CA . ARG A 1 89 ? 4.014 -1.749 -21.024 1.00 93.12 89 ARG A CA 1
ATOM 700 C C . ARG A 1 89 ? 2.995 -1.050 -20.123 1.00 93.12 89 ARG A C 1
ATOM 702 O O . ARG A 1 89 ? 1.819 -1.003 -20.474 1.00 93.12 89 ARG A O 1
ATOM 709 N N . ALA A 1 90 ? 3.443 -0.462 -19.012 1.00 92.56 90 ALA A N 1
ATOM 710 C CA . ALA A 1 90 ? 2.581 0.323 -18.129 1.00 92.56 90 ALA A CA 1
ATOM 711 C C . ALA A 1 90 ? 1.945 1.500 -18.887 1.00 92.56 90 ALA A C 1
ATOM 713 O O . ALA A 1 90 ? 0.731 1.680 -18.845 1.00 92.56 90 ALA A O 1
ATOM 714 N N . HIS A 1 91 ? 2.753 2.237 -19.657 1.00 91.81 91 HIS A N 1
ATOM 715 C CA . HIS A 1 91 ? 2.290 3.373 -20.452 1.00 91.81 91 HIS A CA 1
ATOM 716 C C . HIS A 1 91 ? 1.281 2.981 -21.542 1.00 91.81 91 HIS A C 1
ATOM 718 O O . HIS A 1 91 ? 0.351 3.736 -21.804 1.00 91.81 91 HIS A O 1
ATOM 724 N N . GLN A 1 92 ? 1.454 1.825 -22.191 1.00 90.88 92 GLN A N 1
ATOM 725 C CA . GLN A 1 92 ? 0.491 1.348 -23.191 1.00 90.88 92 GLN A CA 1
ATOM 726 C C . GLN A 1 92 ? -0.854 0.951 -22.597 1.00 90.88 92 GLN A C 1
ATOM 728 O O . GLN A 1 92 ? -1.868 1.103 -23.268 1.00 90.88 92 GLN A O 1
ATOM 733 N N . SER A 1 93 ? -0.853 0.430 -21.371 1.00 88.81 93 SER A N 1
ATOM 734 C CA . SER A 1 93 ? -2.078 -0.070 -20.750 1.00 88.81 93 SER A CA 1
ATOM 735 C C . SER A 1 93 ? -2.928 1.079 -20.213 1.00 88.81 93 SER A C 1
ATOM 737 O O . SER A 1 93 ? -4.105 1.187 -20.539 1.00 88.81 93 SER A O 1
ATOM 739 N N . THR A 1 94 ? -2.299 1.993 -19.466 1.00 86.56 94 THR A N 1
ATOM 740 C CA . THR A 1 94 ? -2.947 3.218 -18.990 1.00 86.56 94 THR A CA 1
ATOM 741 C C . THR A 1 94 ? -1.945 4.371 -19.032 1.00 86.56 94 THR A C 1
ATOM 743 O O . THR A 1 94 ? -1.052 4.464 -18.179 1.00 86.56 94 THR A O 1
ATOM 746 N N . PRO A 1 95 ? -2.065 5.280 -20.015 1.00 85.06 95 PRO A N 1
ATOM 747 C CA . PRO A 1 95 ? -1.236 6.474 -20.071 1.00 85.06 95 PRO A CA 1
ATOM 748 C C . PRO A 1 95 ? -1.387 7.311 -18.793 1.00 85.06 95 PRO A C 1
ATOM 750 O O . PRO A 1 95 ? -2.464 7.365 -18.205 1.00 85.06 95 PRO A O 1
ATOM 753 N N . LYS A 1 96 ? -0.322 8.021 -18.401 1.00 85.88 96 LYS A N 1
ATOM 754 C CA . LYS A 1 96 ? -0.285 8.939 -17.241 1.00 85.88 96 LYS A CA 1
ATOM 755 C C . LYS A 1 96 ? -0.338 8.296 -15.842 1.00 85.88 96 LYS A C 1
ATOM 757 O O . LYS A 1 96 ? -0.533 9.019 -14.877 1.00 85.88 96 LYS A O 1
ATOM 762 N N . MET A 1 97 ? -0.115 6.987 -15.692 1.00 91.69 97 MET A N 1
ATOM 763 C CA . MET A 1 97 ? 0.035 6.380 -14.352 1.00 91.69 97 MET A CA 1
ATOM 764 C C . MET A 1 97 ? 1.388 6.654 -13.691 1.00 91.69 97 MET A C 1
ATOM 766 O O . MET A 1 97 ? 1.502 6.623 -12.469 1.00 91.69 97 MET A O 1
ATOM 770 N N . ILE A 1 98 ? 2.435 6.856 -14.490 1.00 94.69 98 ILE A N 1
ATOM 771 C CA . ILE A 1 98 ? 3.804 7.042 -14.010 1.00 94.69 98 ILE A CA 1
ATOM 772 C C . ILE A 1 98 ? 4.330 8.345 -14.596 1.00 94.69 98 ILE A C 1
ATOM 774 O O . ILE A 1 98 ? 4.443 8.479 -15.817 1.00 94.69 98 ILE A O 1
ATOM 778 N N . ASP A 1 99 ? 4.706 9.269 -13.719 1.00 93.81 99 ASP A N 1
ATOM 779 C CA . ASP A 1 99 ? 5.436 10.464 -14.112 1.00 93.81 99 ASP A CA 1
ATOM 780 C C . ASP A 1 99 ? 6.920 10.110 -14.220 1.00 93.81 99 ASP A C 1
ATOM 782 O O . ASP A 1 99 ? 7.597 9.812 -13.229 1.00 93.81 99 ASP A O 1
ATOM 786 N N . ALA A 1 100 ? 7.432 10.143 -15.447 1.00 91.38 100 ALA A N 1
ATOM 787 C CA . ALA A 1 100 ? 8.833 9.896 -15.748 1.00 91.38 100 ALA A CA 1
ATOM 788 C C . ALA A 1 100 ? 9.527 11.208 -16.146 1.00 91.38 100 ALA A C 1
ATOM 790 O O . ALA A 1 100 ? 9.567 11.569 -17.322 1.00 91.38 100 ALA A O 1
ATOM 791 N N . ALA A 1 101 ? 10.098 11.915 -15.167 1.00 88.31 101 ALA A N 1
ATOM 792 C CA . ALA A 1 101 ? 10.811 13.175 -15.370 1.00 88.31 101 ALA A CA 1
ATOM 793 C C . ALA A 1 101 ? 12.332 12.947 -15.368 1.00 88.31 101 ALA A C 1
ATOM 795 O O . ALA A 1 101 ? 12.959 12.755 -14.322 1.00 88.31 101 ALA A O 1
ATOM 796 N N . GLY A 1 102 ? 12.943 12.945 -16.556 1.00 88.38 102 GLY A N 1
ATOM 797 C CA . GLY A 1 102 ? 14.372 12.664 -16.712 1.00 88.38 102 GLY A CA 1
ATOM 798 C C . GLY A 1 102 ? 14.747 11.297 -16.126 1.00 88.38 102 GLY A C 1
ATOM 799 O O . GLY A 1 102 ? 14.222 10.262 -16.547 1.00 88.38 102 GLY A O 1
ATOM 800 N N . GLN A 1 103 ? 15.644 11.300 -15.135 1.00 92.75 103 GLN A N 1
ATOM 801 C CA . GLN A 1 103 ? 16.091 10.094 -14.427 1.00 92.75 103 GLN A CA 1
ATOM 802 C C . GLN A 1 103 ? 15.197 9.685 -13.254 1.00 92.75 103 GLN A C 1
ATOM 804 O O . GLN A 1 103 ? 15.494 8.683 -12.610 1.00 92.75 103 GLN A O 1
ATOM 809 N N . HIS A 1 104 ? 14.114 10.414 -12.983 1.00 96.00 104 HIS A N 1
ATOM 810 C CA . HIS A 1 104 ? 13.221 10.128 -11.869 1.00 96.00 104 HIS A CA 1
ATOM 811 C C . HIS A 1 104 ? 11.907 9.496 -12.333 1.00 96.00 104 HIS A C 1
ATOM 813 O O . HIS A 1 104 ? 11.400 9.797 -13.415 1.00 96.00 104 HIS A O 1
ATOM 819 N N . LEU A 1 105 ? 11.371 8.616 -11.492 1.00 97.06 105 LEU A N 1
ATOM 820 C CA . LEU A 1 105 ? 10.074 7.968 -11.623 1.00 97.06 105 LEU A CA 1
ATOM 821 C C . LEU A 1 105 ? 9.268 8.218 -10.352 1.00 97.06 105 LEU A C 1
ATOM 823 O O . LEU A 1 105 ? 9.794 8.082 -9.247 1.00 97.06 105 LEU A O 1
ATOM 827 N N . ARG A 1 106 ? 7.986 8.527 -10.505 1.00 96.62 106 ARG A N 1
ATOM 828 C CA . ARG A 1 106 ? 7.001 8.479 -9.421 1.00 96.62 106 ARG A CA 1
ATOM 829 C C . ARG A 1 106 ? 5.677 7.962 -9.962 1.00 96.62 106 ARG A C 1
ATOM 831 O O . ARG A 1 106 ? 5.400 8.102 -11.154 1.00 96.62 106 ARG A O 1
ATOM 838 N N . LEU A 1 107 ? 4.860 7.388 -9.088 1.00 96.56 107 LEU A N 1
ATOM 839 C CA . LEU A 1 107 ? 3.455 7.181 -9.416 1.00 96.56 107 LEU A CA 1
ATOM 840 C C . LEU A 1 107 ? 2.792 8.557 -9.577 1.00 96.56 107 LEU A C 1
ATOM 842 O O . LEU A 1 107 ? 3.080 9.463 -8.791 1.00 96.56 107 LEU A O 1
ATOM 846 N N . ALA A 1 108 ? 1.967 8.726 -10.604 1.00 93.88 108 ALA A N 1
ATOM 847 C CA . ALA A 1 108 ? 1.281 9.986 -10.851 1.00 93.88 108 ALA A CA 1
ATOM 848 C C . ALA A 1 108 ? 0.286 10.294 -9.722 1.00 93.88 108 ALA A C 1
ATOM 850 O O . ALA A 1 108 ? -0.347 9.392 -9.176 1.00 93.88 108 ALA A O 1
ATOM 851 N N . GLU A 1 109 ? 0.126 11.576 -9.395 1.00 90.94 109 GLU A N 1
ATOM 852 C CA . GLU A 1 109 ? -0.733 12.042 -8.289 1.00 90.94 109 GLU A CA 1
ATOM 853 C C . GLU A 1 109 ? -2.222 11.742 -8.514 1.00 90.94 109 GLU A C 1
ATOM 855 O O . GLU A 1 109 ? -2.982 11.643 -7.560 1.00 90.94 109 GLU A O 1
ATOM 860 N N . LEU A 1 110 ? -2.628 11.545 -9.771 1.00 90.25 110 LEU A N 1
ATOM 861 C CA . LEU A 1 110 ? -3.990 11.156 -10.146 1.00 90.25 110 LEU A CA 1
ATOM 862 C C . LEU A 1 110 ? -4.336 9.693 -9.822 1.00 90.25 110 LEU A C 1
ATOM 864 O O . LEU A 1 110 ? -5.483 9.295 -10.018 1.00 90.25 110 LEU A O 1
ATOM 868 N N . VAL A 1 111 ? -3.342 8.878 -9.441 1.00 94.19 111 VAL A N 1
ATOM 869 C CA . VAL A 1 111 ? -3.545 7.465 -9.110 1.00 94.19 111 VAL A CA 1
ATOM 870 C C . VAL A 1 111 ? -3.849 7.354 -7.624 1.00 94.19 111 VAL A C 1
ATOM 872 O O . VAL A 1 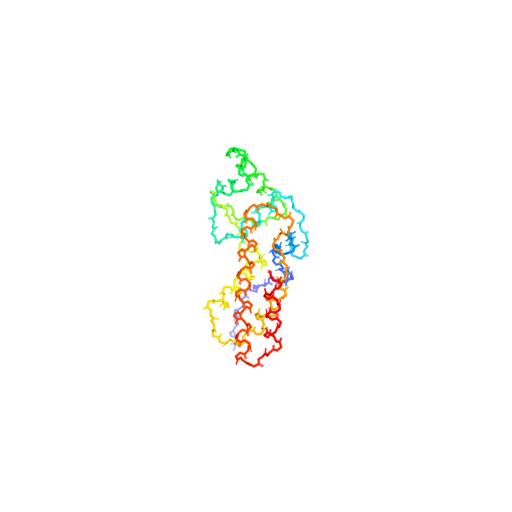111 ? -2.968 7.539 -6.780 1.00 94.19 111 VAL A O 1
ATOM 875 N N . GLU A 1 112 ? -5.091 7.012 -7.313 1.00 94.75 112 GLU A N 1
ATOM 876 C CA . GLU A 1 112 ? -5.514 6.686 -5.957 1.00 94.75 112 GLU A CA 1
ATOM 877 C C . GLU A 1 112 ? -4.990 5.306 -5.573 1.00 94.75 112 GLU A C 1
ATOM 879 O O . GLU A 1 112 ? -5.032 4.368 -6.372 1.00 94.75 112 GLU A O 1
ATOM 884 N N . VAL A 1 113 ? -4.475 5.182 -4.351 1.00 96.00 113 VAL A N 1
ATOM 885 C CA . VAL A 1 113 ? -3.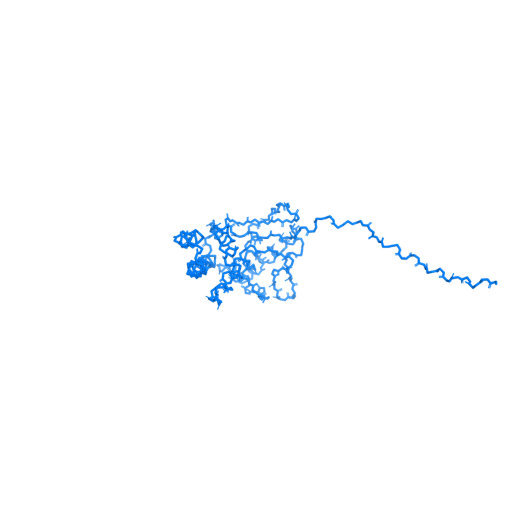898 3.934 -3.850 1.00 96.00 113 VAL A CA 1
ATOM 886 C C . VAL A 1 113 ? -4.514 3.618 -2.495 1.00 96.00 113 VAL A C 1
ATOM 888 O O . VAL A 1 113 ? -4.279 4.341 -1.526 1.00 96.00 113 VAL A O 1
ATOM 891 N N . ASP A 1 114 ? -5.231 2.502 -2.416 1.00 95.06 114 ASP A N 1
ATOM 892 C CA . ASP A 1 114 ? -5.941 2.063 -1.208 1.00 95.06 114 ASP A CA 1
ATOM 893 C C . ASP A 1 114 ? -5.032 1.979 0.034 1.00 95.06 114 ASP A C 1
ATOM 895 O O . ASP A 1 114 ? -5.372 2.468 1.110 1.00 95.06 114 ASP A O 1
ATOM 899 N N . VAL A 1 115 ? -3.821 1.438 -0.107 1.00 94.94 115 VAL A N 1
ATOM 900 C CA . VAL A 1 115 ? -2.896 1.284 1.018 1.00 94.94 115 VAL A CA 1
ATOM 901 C C . VAL A 1 115 ? -2.374 2.630 1.525 1.00 94.94 115 VAL A C 1
ATOM 903 O O . VAL A 1 115 ? -2.084 2.757 2.713 1.00 94.94 115 VAL A O 1
ATOM 906 N N . ARG A 1 116 ? -2.291 3.666 0.674 1.00 94.62 116 ARG A N 1
ATOM 907 C CA . ARG A 1 116 ? -1.900 5.016 1.120 1.00 94.62 116 ARG A CA 1
ATOM 908 C C . ARG A 1 116 ? -2.974 5.632 2.009 1.00 94.62 116 ARG A C 1
ATOM 910 O O . ARG A 1 116 ? -2.632 6.292 2.987 1.00 94.62 116 ARG A O 1
ATOM 917 N N . GLU A 1 117 ? -4.246 5.385 1.703 1.00 92.88 117 GLU A N 1
ATOM 918 C CA . GLU A 1 117 ? -5.372 5.830 2.530 1.00 92.88 117 GLU A CA 1
ATOM 919 C C . GLU A 1 117 ? -5.329 5.166 3.910 1.00 92.88 117 GLU A C 1
ATOM 921 O O . GLU A 1 117 ? -5.432 5.854 4.928 1.00 92.88 117 GLU A O 1
ATOM 926 N N . VAL A 1 118 ? -5.085 3.850 3.956 1.00 94.50 118 VAL A N 1
ATOM 927 C CA . VAL A 1 118 ? -4.952 3.099 5.215 1.00 94.50 118 VAL A CA 1
ATOM 928 C C . VAL A 1 118 ? -3.758 3.581 6.033 1.00 94.50 118 VAL A C 1
ATOM 930 O O . VAL A 1 118 ? -3.911 3.829 7.228 1.00 94.50 118 VAL A O 1
ATOM 933 N N . ILE A 1 119 ? -2.587 3.756 5.408 1.00 94.94 119 ILE A N 1
ATOM 934 C CA . ILE A 1 119 ? -1.386 4.270 6.084 1.00 94.94 119 ILE A CA 1
ATOM 935 C C . ILE A 1 119 ? -1.660 5.667 6.648 1.00 94.94 119 ILE A C 1
ATOM 937 O O . ILE A 1 119 ? -1.428 5.902 7.828 1.00 94.94 119 ILE A O 1
ATOM 941 N N . SER A 1 120 ? -2.210 6.580 5.843 1.00 94.44 120 SER A N 1
ATOM 942 C CA . SER A 1 120 ? -2.507 7.948 6.280 1.00 94.44 120 SER A CA 1
ATOM 943 C C . SER A 1 120 ? -3.505 7.989 7.442 1.00 94.44 120 SER A C 1
ATOM 945 O O . SER A 1 120 ? -3.315 8.735 8.405 1.00 94.44 120 SER A O 1
ATOM 947 N N . LEU A 1 121 ? -4.565 7.178 7.385 1.00 95.00 121 LEU A N 1
ATOM 948 C CA . LEU A 1 121 ? -5.539 7.072 8.466 1.00 95.00 121 LEU A CA 1
ATOM 949 C C . LEU A 1 121 ? -4.897 6.525 9.745 1.00 95.00 121 LEU A C 1
ATOM 951 O O . LEU A 1 121 ? -5.031 7.142 10.801 1.00 95.00 121 LEU A O 1
ATOM 955 N N . ALA A 1 122 ? -4.183 5.405 9.644 1.00 95.44 122 ALA A N 1
ATOM 956 C CA . ALA A 1 122 ? -3.559 4.755 10.785 1.00 95.44 122 ALA A CA 1
ATOM 957 C C . ALA A 1 122 ? -2.498 5.647 11.448 1.00 95.44 122 ALA A C 1
ATOM 959 O O . ALA A 1 122 ? -2.523 5.804 12.666 1.00 95.44 122 ALA A O 1
ATOM 960 N N . THR A 1 123 ? -1.640 6.311 10.666 1.00 95.25 123 THR A N 1
ATOM 961 C CA . THR A 1 123 ? -0.648 7.263 11.187 1.00 95.25 123 THR A CA 1
ATOM 962 C C . THR A 1 123 ? -1.314 8.400 11.961 1.00 95.25 123 THR A C 1
ATOM 964 O O . THR A 1 123 ? -0.941 8.649 13.102 1.00 95.25 123 THR A O 1
ATOM 967 N N . ARG A 1 124 ? -2.368 9.031 11.418 1.00 94.38 124 ARG A N 1
ATOM 968 C CA . ARG A 1 124 ? -3.091 10.106 12.129 1.00 94.38 124 ARG A CA 1
ATOM 969 C C . ARG A 1 124 ? -3.670 9.650 13.470 1.00 94.38 124 ARG A C 1
ATOM 971 O O . ARG A 1 124 ? -3.659 10.413 14.429 1.00 94.38 124 ARG A O 1
ATOM 978 N N . ILE A 1 125 ? -4.191 8.426 13.534 1.00 94.94 125 ILE A N 1
ATOM 979 C CA . ILE A 1 125 ? -4.759 7.848 14.762 1.00 94.94 125 ILE A CA 1
ATOM 980 C C . ILE A 1 125 ? -3.673 7.568 15.804 1.00 94.94 125 ILE A C 1
ATOM 982 O O . ILE A 1 125 ? -3.911 7.750 16.998 1.00 94.94 125 ILE A O 1
ATOM 986 N N . VAL A 1 126 ? -2.510 7.088 15.361 1.00 94.19 126 VAL A N 1
ATOM 987 C CA . VAL A 1 126 ? -1.375 6.789 16.241 1.00 94.19 126 VAL A CA 1
ATOM 988 C C . VAL A 1 126 ? -0.756 8.077 16.788 1.00 94.19 126 VAL A C 1
ATOM 990 O O . VAL A 1 126 ? -0.442 8.133 17.980 1.00 94.19 126 VAL A O 1
ATOM 993 N N . ASP A 1 127 ? -0.629 9.105 15.946 1.00 92.62 127 ASP A N 1
ATOM 994 C CA . ASP A 1 127 ? -0.024 10.392 16.302 1.00 92.62 127 ASP A CA 1
ATOM 995 C C . ASP A 1 127 ? -0.912 11.228 17.239 1.00 92.62 127 ASP A C 1
ATOM 997 O O . ASP A 1 127 ? -0.404 11.889 18.147 1.00 92.62 127 ASP A O 1
ATOM 1001 N N . ASP A 1 128 ? -2.237 11.186 17.067 1.00 87.81 128 ASP A N 1
ATOM 1002 C CA . ASP A 1 128 ? -3.190 11.894 17.927 1.00 87.81 128 ASP A CA 1
ATOM 1003 C C . ASP A 1 128 ? -3.989 10.919 18.798 1.00 87.81 128 ASP A C 1
ATOM 1005 O O . ASP A 1 128 ? -4.915 10.257 18.341 1.00 87.81 128 ASP A O 1
ATOM 1009 N N . ARG A 1 129 ? -3.676 10.865 20.097 1.00 78.00 129 ARG A N 1
ATOM 1010 C CA . ARG A 1 129 ? -4.363 9.992 21.071 1.00 78.00 129 ARG A CA 1
ATOM 1011 C C . ARG A 1 129 ? -5.568 10.640 21.767 1.00 78.00 129 ARG A C 1
ATOM 1013 O O . ARG A 1 129 ? -6.183 10.017 22.651 1.00 78.00 129 ARG A O 1
ATOM 1020 N N . SER A 1 130 ? -5.903 11.883 21.420 1.00 83.50 130 SER A N 1
ATOM 1021 C CA . SER A 1 130 ? -7.066 12.583 21.970 1.00 83.50 130 SER A CA 1
ATOM 1022 C C . SER A 1 130 ? -8.363 11.920 21.504 1.00 83.50 130 SER A C 1
ATOM 1024 O O . SER A 1 130 ? -8.405 11.356 20.421 1.00 83.50 130 SER A O 1
ATOM 1026 N N . VAL A 1 131 ? -9.432 11.931 22.306 1.00 80.50 131 VAL A N 1
ATOM 1027 C CA . VAL A 1 131 ? -10.732 11.414 21.832 1.00 80.50 131 VAL A CA 1
ATOM 1028 C C . VAL A 1 131 ? -11.271 12.375 20.779 1.00 80.50 131 VAL A C 1
ATOM 1030 O O . VAL A 1 131 ? -11.468 13.554 21.070 1.00 80.50 131 VAL A O 1
ATOM 1033 N N . GLY A 1 132 ? -11.510 11.868 19.573 1.00 84.25 132 GLY A N 1
ATOM 1034 C CA . GLY A 1 132 ? -11.987 12.652 18.440 1.00 84.25 132 GLY A CA 1
ATOM 1035 C C . GLY A 1 132 ? -13.444 12.331 18.097 1.00 84.25 132 GLY A C 1
ATOM 1036 O O . GLY A 1 132 ? -13.912 11.215 18.332 1.00 84.25 132 GLY A O 1
ATOM 1037 N N . PRO A 1 133 ? -14.192 13.272 17.492 1.00 83.25 133 PRO A N 1
ATOM 1038 C CA . PRO A 1 133 ? -15.559 13.007 17.037 1.00 83.25 133 PRO A CA 1
ATOM 1039 C C . PRO A 1 133 ? -15.622 11.922 15.946 1.00 83.25 133 PRO A C 1
ATOM 1041 O O . PRO A 1 133 ? -16.641 11.244 15.818 1.00 83.25 133 PRO A O 1
ATOM 1044 N N . ASN A 1 134 ? -14.523 11.715 15.212 1.00 90.81 134 ASN A N 1
ATOM 1045 C CA . ASN A 1 134 ? -14.452 10.809 14.065 1.00 90.81 134 ASN A CA 1
ATOM 1046 C C . ASN A 1 134 ? -13.937 9.403 14.425 1.00 90.81 134 ASN A C 1
ATOM 1048 O O . ASN A 1 134 ? -13.776 8.573 13.537 1.00 90.81 134 ASN A O 1
ATOM 1052 N N . ASP A 1 135 ? -13.689 9.096 15.703 1.00 91.69 135 ASP A N 1
ATOM 1053 C CA . ASP A 1 135 ? -13.088 7.815 16.128 1.00 91.69 135 ASP A CA 1
ATOM 1054 C C . ASP A 1 135 ? -13.925 6.608 15.698 1.00 91.69 135 ASP A C 1
ATOM 1056 O O . ASP A 1 135 ? -13.395 5.561 15.334 1.00 91.69 135 ASP A O 1
ATOM 1060 N N . PHE A 1 136 ? -15.248 6.769 15.699 1.00 92.94 136 PHE A N 1
ATOM 1061 C CA . PHE A 1 136 ? -16.180 5.738 15.254 1.00 92.94 136 PHE A CA 1
ATOM 1062 C C . PHE A 1 136 ? -16.039 5.441 13.752 1.00 92.94 136 PHE A C 1
ATOM 1064 O O . PHE A 1 136 ? -16.028 4.282 13.345 1.00 92.94 136 PHE A O 1
ATOM 1071 N N . GLU A 1 137 ? -15.925 6.480 12.924 1.00 94.81 137 GLU A N 1
ATOM 1072 C CA . GLU A 1 137 ? -15.763 6.354 11.472 1.00 94.81 137 GLU A CA 1
ATOM 1073 C C . GLU A 1 137 ? -14.378 5.810 11.116 1.00 94.81 137 GLU A C 1
ATOM 1075 O O . GLU A 1 137 ? -14.273 4.830 10.384 1.00 94.81 137 GLU A O 1
ATOM 1080 N N . SER A 1 138 ? -13.333 6.362 11.734 1.00 94.44 138 SER A N 1
ATOM 1081 C CA . SER A 1 138 ? -11.953 5.890 11.614 1.00 94.44 138 SER A CA 1
ATOM 1082 C C . SER A 1 138 ? -11.818 4.400 11.939 1.00 94.44 138 SER A C 1
ATOM 1084 O O . SER A 1 138 ? -11.156 3.662 11.209 1.00 94.44 138 SER A O 1
ATOM 1086 N N . ALA A 1 139 ? -12.481 3.935 13.006 1.00 94.25 139 ALA A N 1
ATOM 1087 C CA . ALA A 1 139 ? -12.515 2.521 13.362 1.00 94.25 139 ALA A CA 1
ATOM 1088 C C . ALA A 1 139 ? -13.215 1.674 12.298 1.00 94.25 139 ALA A C 1
ATOM 1090 O O . ALA A 1 139 ? -12.647 0.683 11.848 1.00 94.25 139 ALA A O 1
ATOM 1091 N N . GLN A 1 140 ? -14.408 2.074 11.845 1.00 95.00 140 GLN A N 1
ATOM 1092 C CA . GLN A 1 140 ? -15.106 1.355 10.775 1.00 95.00 140 GLN A CA 1
ATOM 1093 C C . GLN A 1 140 ? -14.264 1.265 9.501 1.00 95.00 140 GLN A C 1
ATOM 1095 O O . GLN A 1 140 ? -14.186 0.195 8.907 1.00 95.00 140 GLN A O 1
ATOM 1100 N N . GLN A 1 141 ? -13.602 2.351 9.100 1.00 94.56 141 GLN A N 1
ATOM 1101 C CA . GLN A 1 141 ? -12.786 2.376 7.891 1.00 94.56 141 GLN A CA 1
ATOM 1102 C C . GLN A 1 141 ? -11.565 1.448 7.998 1.00 94.56 141 GLN A C 1
ATOM 1104 O O . GLN A 1 141 ? -11.294 0.690 7.065 1.00 94.56 141 GLN A O 1
ATOM 1109 N N . LEU A 1 142 ? -10.854 1.437 9.134 1.00 93.94 142 LEU A N 1
ATOM 1110 C CA . LEU A 1 142 ? -9.727 0.516 9.347 1.00 93.94 142 LEU A CA 1
ATOM 1111 C C . LEU A 1 142 ? -10.154 -0.956 9.407 1.00 93.94 142 LEU A C 1
ATOM 1113 O O . LEU A 1 142 ? -9.444 -1.819 8.885 1.00 93.94 142 LEU A O 1
ATOM 1117 N N . ILE A 1 143 ? -11.311 -1.239 10.012 1.00 94.06 143 ILE A N 1
ATOM 1118 C CA . ILE A 1 143 ? -11.896 -2.587 10.071 1.00 94.06 143 ILE A CA 1
ATOM 1119 C C . ILE A 1 143 ? -12.357 -3.036 8.675 1.00 94.06 143 ILE A C 1
ATOM 1121 O O . ILE A 1 143 ? -12.129 -4.177 8.277 1.00 94.06 143 ILE A O 1
ATOM 1125 N N . ALA A 1 144 ? -12.963 -2.141 7.895 1.00 91.38 144 ALA A N 1
ATOM 1126 C CA . ALA A 1 144 ? -13.392 -2.432 6.529 1.00 91.38 144 ALA A CA 1
ATOM 1127 C C . ALA A 1 144 ? -12.208 -2.640 5.575 1.00 91.38 144 ALA A C 1
ATOM 1129 O O . ALA A 1 144 ? -12.318 -3.384 4.609 1.00 91.38 144 ALA A O 1
ATOM 1130 N N . SER A 1 145 ? -11.055 -2.040 5.874 1.00 88.00 145 SER A N 1
ATOM 1131 C CA . SER A 1 145 ? -9.822 -2.205 5.096 1.00 88.00 145 SER A CA 1
ATOM 1132 C C . SER A 1 145 ? -9.079 -3.508 5.430 1.00 88.00 145 SER A C 1
ATOM 1134 O O . SER A 1 145 ? -7.857 -3.585 5.305 1.00 88.00 145 SER A O 1
ATOM 1136 N N . THR A 1 146 ? -9.767 -4.526 5.957 1.00 77.62 146 THR A N 1
ATOM 1137 C CA . THR A 1 146 ? -9.206 -5.861 6.239 1.00 77.62 146 THR A CA 1
ATOM 1138 C C . THR A 1 146 ? -8.719 -6.533 4.961 1.00 77.62 146 THR A C 1
ATOM 1140 O O . THR A 1 146 ? -9.284 -6.362 3.880 1.00 77.62 146 THR A O 1
ATOM 1143 N N . GLY A 1 147 ? -7.594 -7.234 5.084 1.00 83.31 147 GLY A N 1
ATOM 1144 C CA . GLY A 1 147 ? -6.929 -7.839 3.944 1.00 83.31 147 GLY A CA 1
ATOM 1145 C C . GLY A 1 147 ? -5.417 -7.754 4.003 1.00 83.31 147 GLY A C 1
ATOM 1146 O O . GLY A 1 147 ? -4.849 -6.781 4.511 1.00 83.31 147 GLY A O 1
ATOM 1147 N N . ASP A 1 148 ? -4.789 -8.774 3.430 1.00 88.19 148 ASP A N 1
ATOM 1148 C CA . ASP A 1 148 ? -3.344 -8.851 3.295 1.00 88.19 148 ASP A CA 1
ATOM 1149 C C . ASP A 1 148 ? -2.865 -7.985 2.137 1.00 88.19 148 ASP A C 1
ATOM 1151 O O . ASP A 1 148 ? -3.471 -7.936 1.065 1.00 88.19 148 ASP A O 1
ATOM 1155 N N . LEU A 1 149 ? -1.732 -7.319 2.334 1.00 94.56 149 LEU A N 1
ATOM 1156 C CA . LEU A 1 149 ? -1.068 -6.606 1.256 1.00 94.56 149 LEU A CA 1
ATOM 1157 C C . LEU A 1 149 ? -0.450 -7.608 0.274 1.00 94.56 149 LEU A C 1
ATOM 1159 O O . LEU A 1 149 ? 0.473 -8.338 0.655 1.00 94.56 149 LEU A O 1
ATOM 1163 N N . LEU A 1 150 ? -0.913 -7.577 -0.983 1.00 95.19 150 LEU A N 1
ATOM 1164 C CA . LEU A 1 150 ? -0.412 -8.390 -2.099 1.00 95.19 150 LEU A CA 1
ATOM 1165 C C . LEU A 1 150 ? -0.120 -9.842 -1.666 1.00 95.19 150 LEU A C 1
ATOM 1167 O O . LEU A 1 150 ? 1.049 -10.241 -1.660 1.00 95.19 150 LEU A O 1
ATOM 1171 N N . PRO A 1 151 ? -1.137 -10.618 -1.237 1.00 92.88 151 PRO A N 1
ATOM 1172 C CA . PRO A 1 151 ? -0.952 -11.911 -0.569 1.00 92.88 151 PRO A CA 1
ATOM 1173 C C . PRO A 1 151 ? -0.076 -12.877 -1.377 1.00 92.88 151 PRO A C 1
ATOM 1175 O O . PRO A 1 151 ? 0.826 -13.496 -0.809 1.00 92.88 151 PRO A O 1
ATOM 1178 N N . ASP A 1 152 ? -0.252 -12.890 -2.701 1.00 92.50 152 ASP A N 1
ATOM 1179 C CA . ASP A 1 152 ? 0.417 -13.806 -3.635 1.00 92.50 152 ASP A CA 1
ATOM 1180 C C . ASP A 1 152 ? 1.850 -13.392 -4.029 1.00 92.50 152 ASP A C 1
ATOM 1182 O O . ASP A 1 152 ? 2.468 -14.010 -4.899 1.00 92.50 152 ASP A O 1
ATOM 1186 N N . TRP A 1 153 ? 2.388 -12.317 -3.442 1.00 94.44 153 TRP A N 1
ATOM 1187 C CA . TRP A 1 153 ? 3.705 -11.782 -3.789 1.00 94.44 153 TRP A CA 1
ATOM 1188 C C . TRP A 1 153 ? 4.738 -12.102 -2.705 1.00 94.44 153 TRP A C 1
ATOM 1190 O O . TRP A 1 153 ? 4.623 -11.677 -1.555 1.00 94.44 153 TRP A O 1
ATOM 1200 N N . TYR A 1 154 ? 5.797 -12.814 -3.096 1.00 89.56 154 TYR A N 1
ATOM 1201 C CA . TYR A 1 154 ? 6.846 -13.312 -2.191 1.00 89.56 154 TYR A CA 1
ATOM 1202 C C . TYR A 1 154 ? 8.126 -12.468 -2.183 1.00 89.56 154 TYR A C 1
ATOM 1204 O O . TYR A 1 154 ? 9.141 -12.884 -1.642 1.00 89.56 154 TYR A O 1
ATOM 1212 N N . GLU A 1 155 ? 8.106 -11.297 -2.811 1.00 90.75 155 GLU A N 1
ATOM 1213 C CA . GLU A 1 155 ? 9.277 -10.423 -2.884 1.00 90.75 155 GLU A CA 1
ATOM 1214 C C . GLU A 1 155 ? 9.587 -9.819 -1.504 1.00 90.75 155 GLU A C 1
ATOM 1216 O O . GLU A 1 155 ? 8.681 -9.332 -0.827 1.00 90.75 155 GLU A O 1
ATOM 1221 N N . ASP A 1 156 ? 10.861 -9.798 -1.100 1.00 91.50 156 ASP A N 1
ATOM 1222 C CA . ASP A 1 156 ? 11.282 -9.355 0.242 1.00 91.50 156 ASP A CA 1
ATOM 1223 C C . ASP A 1 156 ? 10.773 -7.953 0.600 1.00 91.50 156 ASP A C 1
ATOM 1225 O O . ASP A 1 156 ? 10.338 -7.690 1.724 1.00 91.50 156 ASP A O 1
ATOM 1229 N N . TRP A 1 157 ? 10.769 -7.041 -0.377 1.00 91.38 157 TRP A N 1
ATOM 1230 C CA . TRP A 1 157 ? 10.260 -5.688 -0.176 1.00 91.38 157 TRP A CA 1
ATOM 1231 C C . TRP A 1 157 ? 8.751 -5.678 0.115 1.00 91.38 157 TRP A C 1
ATOM 1233 O O . TRP A 1 157 ? 8.301 -4.848 0.904 1.00 91.38 157 TRP A O 1
ATOM 1243 N N . VAL A 1 158 ? 7.969 -6.600 -0.464 1.00 94.38 158 VAL A N 1
ATOM 1244 C CA . VAL A 1 158 ? 6.532 -6.749 -0.171 1.00 94.38 158 VAL A CA 1
ATOM 1245 C C . VAL A 1 158 ? 6.346 -7.282 1.238 1.00 94.38 158 VAL A C 1
ATOM 1247 O O . VAL A 1 158 ? 5.523 -6.745 1.973 1.00 94.38 158 VAL A O 1
ATOM 1250 N N . GLN A 1 159 ? 7.132 -8.284 1.641 1.00 94.06 159 GLN A N 1
ATOM 1251 C CA . GLN A 1 159 ? 7.058 -8.863 2.986 1.00 94.06 159 GLN A CA 1
ATOM 1252 C C . GLN A 1 159 ? 7.324 -7.803 4.060 1.00 94.06 159 GLN A C 1
ATOM 1254 O O . GLN A 1 159 ? 6.549 -7.666 5.007 1.00 94.06 159 GLN A O 1
ATOM 1259 N N . PHE A 1 160 ? 8.345 -6.963 3.857 1.00 93.69 160 PHE A N 1
ATOM 1260 C CA . PHE A 1 160 ? 8.614 -5.831 4.742 1.00 93.69 160 PHE A CA 1
ATOM 1261 C C . PHE A 1 160 ? 7.447 -4.831 4.788 1.00 93.69 160 PHE A C 1
ATOM 1263 O O . PHE A 1 160 ? 7.057 -4.377 5.864 1.00 93.69 160 PHE A O 1
ATOM 1270 N N . LYS A 1 161 ? 6.857 -4.484 3.634 1.00 95.06 161 LYS A N 1
ATOM 1271 C CA . LYS A 1 161 ? 5.710 -3.559 3.580 1.00 95.06 161 LYS A CA 1
ATOM 1272 C C . LYS A 1 161 ? 4.451 -4.147 4.212 1.00 95.06 161 LYS A C 1
ATOM 1274 O O . LYS A 1 161 ? 3.714 -3.400 4.850 1.00 95.06 161 LYS A O 1
ATOM 1279 N N . ARG A 1 162 ? 4.226 -5.455 4.072 1.00 94.62 162 ARG A N 1
ATOM 1280 C CA . ARG A 1 162 ? 3.103 -6.172 4.681 1.00 94.62 162 ARG A CA 1
ATOM 1281 C C . ARG A 1 162 ? 3.216 -6.138 6.198 1.00 94.62 162 ARG A C 1
ATOM 1283 O O . ARG A 1 162 ? 2.270 -5.708 6.848 1.00 94.62 162 ARG A O 1
ATOM 1290 N N . GLU A 1 163 ? 4.379 -6.486 6.748 1.00 94.94 163 GLU A N 1
ATOM 1291 C CA . GLU A 1 163 ? 4.586 -6.437 8.199 1.00 94.94 163 GLU A CA 1
ATOM 1292 C C . GLU A 1 163 ? 4.481 -5.008 8.739 1.00 94.94 163 GLU A C 1
ATOM 1294 O O . GLU A 1 163 ? 3.810 -4.774 9.741 1.00 94.94 163 GLU A O 1
ATOM 1299 N N . HIS A 1 164 ? 5.063 -4.027 8.044 1.00 93.94 164 HIS A N 1
ATOM 1300 C CA . HIS A 1 164 ? 4.950 -2.628 8.453 1.00 93.94 164 HIS A CA 1
ATOM 1301 C C . HIS A 1 164 ? 3.490 -2.146 8.475 1.00 93.94 164 HIS A C 1
ATOM 1303 O O . HIS A 1 164 ? 3.061 -1.511 9.438 1.00 93.94 164 HIS A O 1
ATOM 1309 N N . LEU A 1 165 ? 2.705 -2.475 7.443 1.00 94.81 165 LEU A N 1
ATOM 1310 C CA . LEU A 1 165 ? 1.283 -2.140 7.396 1.00 94.81 165 LEU A CA 1
ATOM 1311 C C . LEU A 1 165 ? 0.505 -2.836 8.519 1.00 94.81 165 LEU A C 1
ATOM 1313 O O . LEU A 1 165 ? -0.336 -2.204 9.158 1.00 94.81 165 LEU A O 1
ATOM 1317 N N . ARG A 1 166 ? 0.794 -4.116 8.772 1.00 93.94 166 ARG A N 1
ATOM 1318 C CA . ARG A 1 166 ? 0.165 -4.908 9.832 1.00 93.94 166 ARG A CA 1
ATOM 1319 C C . ARG A 1 166 ? 0.392 -4.277 11.206 1.00 93.94 166 ARG A C 1
ATOM 1321 O O . ARG A 1 166 ? -0.568 -4.045 11.937 1.00 93.94 166 ARG A O 1
ATOM 1328 N N . GLN A 1 167 ? 1.638 -3.914 11.521 1.00 95.19 167 GLN A N 1
ATOM 1329 C CA . GLN A 1 167 ? 1.993 -3.239 12.774 1.00 95.19 167 GLN A CA 1
ATOM 1330 C C . GLN A 1 167 ? 1.319 -1.873 12.909 1.00 95.19 167 GLN A C 1
ATOM 1332 O O . GLN A 1 167 ? 0.751 -1.555 13.953 1.00 95.19 167 GLN A O 1
ATOM 1337 N N . LEU A 1 168 ? 1.331 -1.070 11.844 1.00 95.50 168 LEU A N 1
ATOM 1338 C CA . LEU A 1 168 ? 0.710 0.250 11.863 1.00 95.50 168 LEU A CA 1
ATOM 1339 C C . LEU A 1 168 ? -0.806 0.158 12.115 1.00 95.50 168 LEU A C 1
ATOM 1341 O O . LEU A 1 168 ? -1.354 0.909 12.923 1.00 95.50 168 LEU A O 1
ATOM 1345 N N . ARG A 1 169 ? -1.484 -0.800 11.472 1.00 95.38 169 ARG A N 1
ATOM 1346 C CA . ARG A 1 169 ? -2.914 -1.064 11.682 1.00 95.38 169 ARG A CA 1
ATOM 1347 C C . ARG A 1 169 ? -3.214 -1.553 13.092 1.00 95.38 169 ARG A C 1
ATOM 1349 O O . ARG A 1 169 ? -4.170 -1.067 13.691 1.00 95.38 169 ARG A O 1
ATOM 1356 N N . LEU A 1 170 ? -2.410 -2.483 13.611 1.00 95.56 170 LEU A N 1
ATOM 1357 C CA . LEU A 1 170 ? -2.519 -2.991 14.980 1.00 95.56 170 LEU A CA 1
ATOM 1358 C C . LEU A 1 170 ? -2.525 -1.828 15.982 1.00 95.56 170 LEU A C 1
ATOM 1360 O O . LEU A 1 170 ? -3.471 -1.686 16.753 1.00 95.56 170 LEU A O 1
ATOM 1364 N N . HIS A 1 171 ? -1.517 -0.956 15.912 1.00 96.19 171 HIS A N 1
ATOM 1365 C CA . HIS A 1 171 ? -1.392 0.181 16.824 1.00 96.19 171 HIS A CA 1
ATOM 1366 C C . HIS A 1 171 ? -2.524 1.202 16.675 1.00 96.19 171 HIS A C 1
ATOM 1368 O O . HIS A 1 171 ? -2.998 1.751 17.671 1.00 96.19 171 HIS A O 1
ATOM 1374 N N . ALA A 1 172 ? -2.996 1.449 15.452 1.00 96.31 172 ALA A N 1
ATOM 1375 C CA . ALA A 1 172 ? -4.125 2.345 15.233 1.00 96.31 172 ALA A CA 1
ATOM 1376 C C . ALA A 1 172 ? -5.436 1.781 15.813 1.00 96.31 172 ALA A C 1
ATOM 1378 O O . ALA A 1 172 ? -6.191 2.503 16.467 1.00 96.31 172 ALA A O 1
ATOM 1379 N N . LEU A 1 173 ? -5.707 0.487 15.616 1.00 96.12 173 LEU A N 1
ATOM 1380 C CA . LEU A 1 173 ? -6.893 -0.179 16.161 1.00 96.12 173 LEU A CA 1
ATOM 1381 C C . LEU A 1 173 ? -6.857 -0.256 17.694 1.00 96.12 173 LEU A C 1
ATOM 1383 O O . LEU A 1 173 ? -7.885 -0.041 18.337 1.00 96.12 173 LEU A O 1
ATOM 1387 N N . GLU A 1 174 ? -5.681 -0.482 18.281 1.00 96.25 174 GLU A N 1
ATOM 1388 C CA . GLU A 1 174 ? -5.456 -0.418 19.729 1.00 96.25 174 GLU A CA 1
ATOM 1389 C C . GLU A 1 174 ? -5.769 0.982 20.280 1.00 96.25 174 GLU A C 1
ATOM 1391 O O . GLU A 1 174 ? -6.599 1.127 21.182 1.00 96.25 174 GLU A O 1
ATOM 1396 N N . ALA A 1 175 ? -5.201 2.032 19.678 1.00 96.12 175 ALA A N 1
ATOM 1397 C CA . ALA A 1 175 ? -5.460 3.412 20.083 1.00 96.12 175 ALA A CA 1
ATOM 1398 C C . ALA A 1 175 ? -6.952 3.779 19.973 1.00 96.12 175 ALA A C 1
ATOM 1400 O O . ALA A 1 175 ? -7.506 4.442 20.857 1.00 96.12 175 ALA A O 1
ATOM 1401 N N . LEU A 1 176 ? -7.638 3.324 18.920 1.00 96.50 176 LEU A N 1
ATOM 1402 C CA . LEU A 1 176 ? -9.082 3.518 18.776 1.00 96.50 176 LEU A CA 1
ATOM 1403 C C . LEU A 1 176 ? -9.882 2.750 19.824 1.00 96.50 176 LEU A C 1
ATOM 1405 O O . LEU A 1 176 ? -10.845 3.300 20.354 1.00 96.50 176 LEU A O 1
ATOM 1409 N N . CYS A 1 177 ? -9.498 1.515 20.150 1.00 96.31 177 CYS A N 1
ATOM 1410 C CA . CYS A 1 177 ? -10.131 0.733 21.211 1.00 96.31 177 CYS A CA 1
ATOM 1411 C C . CYS A 1 177 ? -10.091 1.490 22.550 1.00 96.31 177 CYS A C 1
ATOM 1413 O O . CYS A 1 177 ? -11.125 1.667 23.204 1.00 96.31 177 CYS A O 1
ATOM 1415 N N . GLU A 1 178 ? -8.928 2.037 22.916 1.00 95.56 178 GLU A N 1
ATOM 1416 C CA . GLU A 1 178 ? -8.764 2.851 24.124 1.00 95.56 178 GLU A CA 1
ATOM 1417 C C . GLU A 1 178 ? -9.617 4.129 24.091 1.00 95.56 178 GLU A C 1
ATOM 1419 O O . GLU A 1 178 ? -10.304 4.459 25.063 1.00 95.56 178 GLU A O 1
ATOM 1424 N N . ARG A 1 179 ? -9.582 4.870 22.975 1.00 95.50 179 ARG A N 1
ATOM 1425 C CA . ARG A 1 179 ? -10.330 6.129 22.807 1.00 95.50 179 ARG A CA 1
ATOM 1426 C C . ARG A 1 179 ? -11.838 5.907 22.875 1.00 95.50 179 ARG A C 1
ATOM 1428 O O . ARG A 1 179 ? -12.531 6.608 23.611 1.00 95.50 179 ARG A O 1
ATOM 1435 N N . LEU A 1 180 ? -12.344 4.902 22.163 1.00 95.88 180 LEU A N 1
ATOM 1436 C CA . LEU A 1 180 ? -13.763 4.548 22.139 1.00 95.88 180 LEU A CA 1
ATOM 1437 C C . LEU A 1 180 ? -14.245 4.062 23.509 1.00 95.88 180 LEU A C 1
ATOM 1439 O O . LEU A 1 180 ? -15.356 4.403 23.913 1.00 95.88 180 LEU A O 1
ATOM 1443 N N . THR A 1 181 ? -13.401 3.345 24.255 1.00 96.19 181 THR A N 1
ATOM 1444 C CA . THR A 1 181 ? -13.689 2.941 25.640 1.00 96.19 181 THR A CA 1
ATOM 1445 C C . THR A 1 181 ? -13.835 4.157 26.554 1.00 96.19 181 THR A C 1
ATOM 1447 O O . THR A 1 181 ? -14.828 4.264 27.274 1.00 96.19 181 THR A O 1
ATOM 1450 N N . ARG A 1 182 ? -12.903 5.119 26.480 1.00 94.38 182 ARG A N 1
ATOM 1451 C CA . ARG A 1 182 ? -12.987 6.389 27.230 1.00 94.38 182 ARG A CA 1
ATOM 1452 C C . ARG A 1 182 ? -14.228 7.206 26.864 1.00 94.38 182 ARG A C 1
ATOM 1454 O O . ARG A 1 182 ? -14.793 7.872 27.724 1.00 94.38 182 ARG A O 1
ATOM 1461 N N . ALA A 1 183 ? -14.669 7.127 25.611 1.00 93.81 183 ALA A N 1
ATOM 1462 C CA . ALA A 1 183 ? -15.874 7.786 25.117 1.00 93.81 183 ALA A CA 1
ATOM 1463 C C . ALA A 1 183 ? -17.186 7.030 25.427 1.00 93.81 183 ALA A C 1
ATOM 1465 O O . ALA A 1 183 ? -18.248 7.456 24.973 1.00 93.81 183 ALA A O 1
ATOM 1466 N N . GLY A 1 184 ? -17.138 5.891 26.132 1.00 95.06 184 GLY A N 1
ATOM 1467 C CA . GLY A 1 184 ? -18.313 5.060 26.432 1.00 95.06 184 GLY A CA 1
ATOM 1468 C C . GLY A 1 184 ? -18.895 4.309 25.225 1.00 95.06 184 GLY A C 1
ATOM 1469 O O . GLY A 1 184 ? -19.992 3.759 25.300 1.00 95.06 184 GLY A O 1
ATOM 1470 N N . ARG A 1 185 ? -18.181 4.260 24.093 1.00 95.81 185 ARG A N 1
ATOM 1471 C CA . ARG A 1 185 ? -18.607 3.589 22.852 1.00 95.81 185 ARG A CA 1
ATOM 1472 C C . ARG A 1 185 ? -18.108 2.145 22.793 1.00 95.81 185 ARG A C 1
ATOM 1474 O O . ARG A 1 185 ? -17.374 1.758 21.884 1.00 95.81 185 ARG A O 1
ATOM 1481 N N . TYR A 1 186 ? -18.533 1.334 23.757 1.00 95.62 186 TYR A N 1
ATOM 1482 C CA . TYR A 1 186 ? -18.004 -0.019 23.964 1.00 95.62 186 TYR A CA 1
ATOM 1483 C C . TYR A 1 186 ? -18.174 -0.960 22.765 1.00 95.62 186 TYR A C 1
ATOM 1485 O O . TYR A 1 186 ? -17.278 -1.748 22.487 1.00 95.62 186 TYR A O 1
ATOM 1493 N N . GLY A 1 187 ? -19.282 -0.855 22.019 1.00 95.94 187 GLY A N 1
ATOM 1494 C CA . GLY A 1 187 ? -19.533 -1.722 20.862 1.00 95.94 187 GLY A CA 1
ATOM 1495 C C . GLY A 1 187 ? -18.429 -1.629 19.805 1.00 95.94 187 GLY A C 1
ATOM 1496 O O . GLY A 1 187 ? -17.867 -2.647 19.411 1.00 95.94 187 GLY A O 1
ATOM 1497 N N . MET A 1 188 ? -18.057 -0.409 19.408 1.00 96.00 188 MET A N 1
ATOM 1498 C CA . MET A 1 188 ? -16.952 -0.218 18.465 1.00 96.00 188 MET A CA 1
ATOM 1499 C C . MET A 1 188 ? -15.586 -0.458 19.093 1.00 96.00 188 MET A C 1
ATOM 1501 O O . MET A 1 188 ? -14.699 -0.923 18.392 1.00 96.00 188 MET A O 1
ATOM 1505 N N . ALA A 1 189 ? -15.406 -0.195 20.392 1.00 96.44 189 ALA A N 1
ATOM 1506 C CA . ALA A 1 189 ? -14.151 -0.524 21.065 1.00 96.44 189 ALA A CA 1
ATOM 1507 C C . ALA A 1 189 ? -13.841 -2.029 20.966 1.00 96.44 189 ALA A C 1
ATOM 1509 O O . ALA A 1 189 ? -12.737 -2.408 20.581 1.00 96.44 189 ALA A O 1
ATOM 1510 N N . VAL A 1 190 ? -14.839 -2.886 21.216 1.00 97.31 190 VAL A N 1
ATOM 1511 C CA . VAL A 1 190 ? -14.701 -4.344 21.072 1.00 97.31 190 VAL A CA 1
ATOM 1512 C C . VAL A 1 190 ? -14.374 -4.733 19.630 1.00 97.31 190 VAL A C 1
ATOM 1514 O O . VAL A 1 190 ? -13.475 -5.541 19.418 1.00 97.31 190 VAL A O 1
ATOM 1517 N N . GLN A 1 191 ? -15.053 -4.146 18.639 1.00 96.50 191 GLN A N 1
ATOM 1518 C CA . GLN A 1 191 ? -14.768 -4.429 17.227 1.00 96.50 191 GLN A CA 1
ATOM 1519 C C . GLN A 1 191 ? -13.341 -4.024 16.835 1.00 96.50 191 GLN A C 1
ATOM 1521 O O . GLN A 1 191 ? -12.649 -4.803 16.184 1.00 96.50 191 GLN A O 1
ATOM 1526 N N . SER A 1 192 ? -12.864 -2.862 17.291 1.00 95.12 192 SER A N 1
ATOM 1527 C CA . SER A 1 192 ? -11.477 -2.435 17.076 1.00 95.12 192 SER A CA 1
ATOM 1528 C C . SER A 1 192 ? -10.478 -3.399 17.719 1.00 95.12 192 SER A C 1
ATOM 1530 O O . SER A 1 192 ? -9.498 -3.774 17.083 1.00 95.12 192 SER A O 1
ATOM 1532 N N . GLY A 1 193 ? -10.740 -3.850 18.951 1.00 95.00 193 GLY A N 1
ATOM 1533 C CA . GLY A 1 193 ? -9.891 -4.826 19.638 1.00 95.00 193 GLY A CA 1
ATOM 1534 C C . GLY A 1 193 ? -9.846 -6.186 18.935 1.00 95.00 193 GLY A C 1
ATOM 1535 O O . GLY A 1 193 ? -8.769 -6.746 18.751 1.00 95.00 193 GLY A O 1
ATOM 1536 N N . LEU A 1 194 ? -10.993 -6.702 18.483 1.00 95.19 194 LEU A N 1
ATOM 1537 C CA . LEU A 1 194 ? -11.054 -7.954 17.720 1.00 95.19 194 LEU A CA 1
ATOM 1538 C C . LEU A 1 194 ? -10.314 -7.839 16.384 1.00 95.19 194 LEU A C 1
ATOM 1540 O O . LEU A 1 194 ? -9.565 -8.743 16.022 1.00 95.19 194 LEU A O 1
ATOM 1544 N N . ALA A 1 195 ? -10.480 -6.718 15.681 1.00 93.81 195 ALA A N 1
ATOM 1545 C CA . ALA A 1 195 ? -9.767 -6.465 14.437 1.00 93.81 195 ALA A CA 1
ATOM 1546 C C . ALA A 1 195 ? -8.251 -6.358 14.651 1.00 93.81 195 ALA A C 1
ATOM 1548 O O . ALA A 1 195 ? -7.495 -6.843 13.820 1.00 93.81 195 ALA A O 1
ATOM 1549 N N . ALA A 1 196 ? -7.798 -5.787 15.774 1.00 92.94 196 ALA A N 1
ATOM 1550 C CA . ALA A 1 196 ? -6.378 -5.724 16.114 1.00 92.94 196 ALA A CA 1
ATOM 1551 C C . ALA A 1 196 ? -5.769 -7.127 16.293 1.00 92.94 196 ALA A C 1
ATOM 1553 O O . ALA A 1 196 ? -4.672 -7.387 15.813 1.00 92.94 196 ALA A O 1
ATOM 1554 N N . VAL A 1 197 ? -6.496 -8.048 16.933 1.00 91.56 197 VAL A N 1
ATOM 1555 C CA . VAL A 1 197 ? -6.052 -9.444 17.116 1.00 91.56 197 VAL A CA 1
ATOM 1556 C C . VAL A 1 197 ? -6.010 -10.216 15.792 1.00 91.56 197 VAL A C 1
ATOM 1558 O O . VAL A 1 197 ? -5.222 -11.146 15.653 1.00 91.56 197 VAL A O 1
ATOM 1561 N N . ALA A 1 198 ? -6.848 -9.837 14.827 1.00 87.00 198 ALA A N 1
ATOM 1562 C CA . ALA A 1 198 ? -6.934 -10.483 13.522 1.00 87.00 198 ALA A CA 1
ATOM 1563 C C . ALA A 1 198 ? -5.933 -9.946 12.473 1.00 87.00 198 ALA A C 1
ATOM 1565 O O . ALA A 1 198 ? -5.929 -10.469 11.361 1.00 87.00 198 ALA A O 1
ATOM 1566 N N . CYS A 1 199 ? -5.135 -8.917 12.798 1.00 80.06 199 CYS A N 1
ATOM 1567 C CA . CYS A 1 199 ? -4.143 -8.302 11.903 1.00 80.06 199 CYS A CA 1
ATOM 1568 C C . CYS A 1 199 ? -2.906 -9.174 11.646 1.00 80.06 199 CYS A C 1
ATOM 1570 O O . CYS A 1 199 ? -2.162 -9.492 12.609 1.00 80.06 199 CYS A O 1
#

Sequence (199 aa):
MAIGLQRHPDHRKPNGDDGDARPIRLALLNGFELTNRGLHVDIPLSAQRLLAFLAFQERPLLRLHVAGNLWPDSPEARATANLRSSLWRAHQSTPKMIDAAGQHLRLAELVEVDVREVISLATRIVDDRSVGPNDFESAQQLIASTGDLLPDWYEDWVQFKREHLRQLRLHALEALCERLTRAGRYGMAVQSGLAAVAC

pLDDT: mean 87.89, std 16.37, range [36.12, 97.31]